Protein AF-D8QIB2-F1 (afdb_monomer)

pLDDT: mean 81.08, std 17.03, range [33.78, 96.69]

Secondary structure (DSSP, 8-state):
-HHHHHHHTT-TT-EEEEEP-----TTGGG--S--SSHHHHHHHTSSHHHHHHHT---HHHHHHHHTS-TT-HHHHHHHHHHHHHHHHHHHHHHSPPSS------TT-------PPP---SS-EEEEE--HHHHHT-TT-EEETTTEEEEE-SSSHHHHHHHHHHHHHHHHHH----

Radius of gyration: 23.64 Å; Cα contacts (8 Å, |Δi|>4): 169; chains: 1; bounding box: 50×32×76 Å

InterPro domains:
  IPR026057 Trichome birefringence-like, C-terminal domain [PF13839] (96-166)
  IPR029962 Trichome birefringence-like family [PTHR32285] (13-164)

Solvent-accessible surface area (backbone atoms only — not comparable to full-atom values): 10653 Å² total; per-residue (Å²): 108,68,68,54,49,68,68,48,36,72,36,54,89,41,77,45,76,47,65,47,58,59,71,57,37,87,67,19,63,78,33,87,53,61,47,92,40,59,68,55,22,53,63,75,60,53,67,50,62,62,54,62,42,71,75,50,89,52,63,69,59,36,58,56,50,72,72,50,69,70,80,44,38,66,58,54,37,49,55,48,48,53,49,40,48,51,54,46,54,53,38,61,70,68,49,76,70,97,69,88,84,87,76,89,67,98,80,80,72,91,74,83,76,76,72,76,74,79,68,57,73,27,37,46,63,44,73,44,84,47,37,61,69,50,56,21,39,43,44,37,37,58,43,52,74,80,36,38,74,51,64,30,86,90,42,64,66,55,53,54,49,51,52,50,53,50,52,51,51,38,66,76,71,48,75,91,120

Foldseek 3Di:
DVVCCVVQFQPLPAADEDEQAAAFDPQLVVPAAFAPFLVSLVVNQPPVLVVLLVVDPDPVSNVVSVPDVRVCSVVVLVVVVVVLVVSVVVQVVPQPDPDDDDDDDPPPDDDDPPDPRPSRGTYHYHYHYLHSVVSRCSNFADDRPPDRRHGDPPDSVVVSVVSVVVVVVCVVVPPPD

Organism: Schizophyllum commune (strain H4-8 / FGSC 9210) (NCBI:txid578458)

Sequence (177 aa):
MQLHIDRLGPLNRLTIFFRSTAPGHPSCERRLAPYADGADAREKEKNIPERMMAVTDDEAMKSTRRRWDWDQFAVHNEFWREEIKKLMEGRTKQLPRRDEEAVEAEDGALETRAAIPSRDSGAKWYYLDIYELSLQRPDAHDSPGVDCLHWCMPAVLDEWSRLLYHQLNMIEHGSES

Structure (mmCIF, N/CA/C/O backbone):
data_AF-D8QIB2-F1
#
_entry.id   AF-D8QIB2-F1
#
loop_
_atom_site.group_PDB
_atom_site.id
_atom_site.type_symbol
_atom_site.label_atom_id
_atom_site.label_alt_id
_atom_site.label_comp_id
_atom_site.label_asym_id
_atom_site.label_entity_id
_atom_site.label_seq_id
_atom_site.pdbx_PDB_ins_code
_atom_site.Cartn_x
_atom_site.Cartn_y
_atom_site.Cartn_z
_atom_site.occupancy
_atom_site.B_iso_or_equiv
_atom_site.auth_seq_id
_atom_site.auth_comp_id
_atom_site.auth_asym_id
_atom_site.auth_atom_id
_atom_site.pdbx_PDB_model_num
ATOM 1 N N . MET A 1 1 ? -9.356 14.108 4.083 1.00 67.25 1 MET A N 1
ATOM 2 C CA . MET A 1 1 ? -9.063 12.960 4.958 1.00 67.25 1 MET A CA 1
ATOM 3 C C . MET A 1 1 ? -9.597 13.133 6.373 1.00 67.25 1 MET A C 1
ATOM 5 O O . MET A 1 1 ? -10.353 12.275 6.804 1.00 67.25 1 MET A O 1
ATOM 9 N N . GLN A 1 2 ? -9.307 14.257 7.037 1.00 82.50 2 GLN A N 1
ATOM 10 C CA . GLN A 1 2 ? -9.939 14.636 8.310 1.00 82.50 2 GLN A CA 1
ATOM 11 C C . GLN A 1 2 ? -11.458 14.388 8.314 1.00 82.50 2 GLN A C 1
ATOM 13 O O . GLN A 1 2 ? -11.982 13.753 9.212 1.00 82.50 2 GLN A O 1
ATOM 18 N N . LEU A 1 3 ? -12.133 14.723 7.207 1.00 88.44 3 LEU A N 1
ATOM 19 C CA . LEU A 1 3 ? -13.555 14.437 6.995 1.00 88.44 3 LEU A CA 1
ATOM 20 C C . LEU A 1 3 ? -13.970 12.970 7.244 1.00 88.44 3 LEU A C 1
ATOM 22 O O . LEU A 1 3 ? -15.052 12.729 7.772 1.00 88.44 3 LEU A O 1
ATOM 26 N N . HIS A 1 4 ? -13.162 11.990 6.825 1.00 87.38 4 HIS A N 1
ATOM 27 C CA . HIS A 1 4 ? -13.464 10.573 7.047 1.00 87.38 4 HIS A CA 1
ATOM 28 C C . HIS A 1 4 ? -13.246 10.189 8.507 1.00 87.38 4 HIS A C 1
ATOM 30 O O . HIS A 1 4 ? -14.080 9.487 9.068 1.00 87.38 4 HIS A O 1
ATOM 36 N N . ILE A 1 5 ? -12.172 10.687 9.122 1.00 89.94 5 ILE A N 1
ATOM 37 C CA . ILE A 1 5 ? -11.883 10.479 10.544 1.00 89.94 5 ILE A CA 1
ATOM 38 C C . ILE A 1 5 ? -13.013 11.062 11.398 1.00 89.94 5 ILE A C 1
ATOM 40 O O . ILE A 1 5 ? -13.565 10.351 12.228 1.00 89.94 5 ILE A O 1
ATOM 44 N N . ASP A 1 6 ? -13.441 12.296 11.135 1.00 89.94 6 ASP A N 1
ATOM 45 C CA . ASP A 1 6 ? -14.490 12.971 11.908 1.00 89.94 6 ASP A CA 1
ATOM 46 C C . ASP A 1 6 ? -15.852 12.280 11.774 1.00 89.94 6 ASP A C 1
ATOM 48 O O . ASP A 1 6 ? -16.617 12.196 12.732 1.00 89.94 6 ASP A O 1
ATOM 52 N N . ARG A 1 7 ? -16.177 11.774 10.576 1.00 91.94 7 ARG A N 1
ATOM 53 C CA . ARG A 1 7 ? -17.467 11.117 10.317 1.00 91.94 7 ARG A CA 1
ATOM 54 C C . ARG A 1 7 ? -17.522 9.682 10.819 1.00 91.94 7 ARG A C 1
ATOM 56 O O . ARG A 1 7 ? -18.571 9.245 11.280 1.00 91.94 7 ARG A O 1
ATOM 63 N N . LEU A 1 8 ? -16.431 8.937 10.666 1.00 91.88 8 LEU A N 1
ATOM 64 C CA . LEU A 1 8 ? -16.388 7.514 10.998 1.00 91.88 8 LEU A CA 1
ATOM 65 C C . LEU A 1 8 ? -15.905 7.270 12.429 1.00 91.88 8 LEU A C 1
ATOM 67 O O . LEU A 1 8 ? -16.309 6.292 13.049 1.00 91.88 8 LEU A O 1
ATOM 71 N N . GLY A 1 9 ? -15.085 8.172 12.964 1.00 89.56 9 GLY A N 1
ATOM 72 C CA . GLY A 1 9 ? -14.501 8.104 14.300 1.00 89.56 9 GLY A CA 1
ATOM 73 C C . GLY A 1 9 ? -15.517 7.879 15.421 1.00 89.56 9 GLY A C 1
ATOM 74 O O . GLY A 1 9 ? -15.260 7.014 16.248 1.00 89.56 9 GLY A O 1
ATOM 75 N N . PRO A 1 10 ? -16.690 8.541 15.444 1.00 89.69 10 PRO A N 1
ATOM 76 C CA . PRO A 1 10 ? -17.697 8.329 16.491 1.00 89.69 10 PRO A CA 1
ATOM 77 C C . PRO A 1 10 ? -18.405 6.959 16.470 1.00 89.69 10 PRO A C 1
ATOM 79 O O . PRO A 1 10 ? -19.209 6.669 17.353 1.00 89.69 10 PRO A O 1
ATOM 82 N N . LEU A 1 11 ? -18.177 6.113 15.458 1.00 89.88 11 LEU A N 1
ATOM 83 C CA . LEU A 1 11 ? -18.916 4.859 15.282 1.00 89.88 11 LEU A CA 1
ATOM 84 C C . LEU A 1 11 ? -18.287 3.711 16.096 1.00 89.88 11 LEU A C 1
ATOM 86 O O . LEU A 1 11 ? -17.416 2.991 15.618 1.00 89.88 11 LEU A O 1
ATOM 90 N N . ASN A 1 12 ? -18.794 3.466 17.307 1.00 87.75 12 ASN A N 1
ATOM 91 C CA . ASN A 1 12 ? -18.230 2.495 18.271 1.00 87.75 12 ASN A CA 1
ATOM 92 C C . ASN A 1 12 ? -18.222 1.020 17.809 1.00 87.75 12 ASN A C 1
ATOM 94 O O . ASN A 1 12 ? -17.543 0.182 18.398 1.00 87.75 12 ASN A O 1
ATOM 98 N N . ARG A 1 13 ? -19.015 0.665 16.790 1.00 88.62 13 ARG A N 1
ATOM 99 C CA . ARG A 1 13 ? -19.068 -0.696 16.215 1.00 88.62 13 ARG A CA 1
ATOM 100 C C . ARG A 1 13 ? -18.293 -0.821 14.905 1.00 88.62 13 ARG A C 1
ATOM 102 O O . ARG A 1 13 ? -18.390 -1.853 14.247 1.00 88.62 13 ARG A O 1
ATOM 109 N N . LEU A 1 14 ? -17.570 0.222 14.510 1.00 91.00 14 LEU A N 1
ATOM 110 C CA . LEU A 1 14 ? -16.830 0.252 13.263 1.00 91.00 14 LEU A CA 1
ATOM 111 C C . LEU A 1 14 ? -15.363 -0.112 13.499 1.00 91.00 14 LEU A C 1
ATOM 113 O O . LEU A 1 14 ? -14.719 0.379 14.425 1.00 91.00 14 LEU A O 1
ATOM 117 N N . THR A 1 15 ? -14.844 -0.968 12.626 1.00 92.75 15 THR A N 1
ATOM 118 C CA . THR A 1 15 ? -13.417 -1.259 12.504 1.00 92.75 15 THR A CA 1
ATOM 119 C C . THR A 1 15 ? -12.976 -0.895 11.096 1.00 92.75 15 THR A C 1
ATOM 121 O O . THR A 1 15 ? -13.648 -1.253 10.129 1.00 92.75 15 THR A O 1
ATOM 124 N N . ILE A 1 16 ? -11.876 -0.158 10.981 1.00 94.12 16 ILE A N 1
ATOM 125 C CA . ILE A 1 16 ? -11.354 0.365 9.721 1.00 94.12 16 ILE A CA 1
ATOM 126 C C . ILE A 1 16 ? -9.927 -0.129 9.552 1.00 94.12 16 ILE A C 1
ATOM 128 O O . ILE A 1 16 ? -9.080 0.094 10.414 1.00 94.12 16 ILE A O 1
ATOM 132 N N . PHE A 1 17 ? -9.667 -0.764 8.414 1.00 95.00 17 PHE A N 1
ATOM 133 C CA . PHE A 1 17 ? -8.323 -1.103 7.978 1.00 95.00 17 PHE A CA 1
ATOM 134 C C . PHE A 1 17 ? -7.887 -0.111 6.912 1.00 95.00 17 PHE A C 1
ATOM 136 O O . PHE A 1 17 ? -8.514 0.000 5.858 1.00 95.00 17 PHE A O 1
ATOM 143 N N . PHE A 1 18 ? -6.794 0.587 7.177 1.00 94.75 18 PHE A N 1
ATOM 144 C CA . PHE A 1 18 ? -6.066 1.310 6.153 1.00 94.75 18 PHE A CA 1
ATOM 145 C C . PHE A 1 18 ? -4.942 0.415 5.652 1.00 94.75 18 PHE A C 1
ATOM 147 O O . PHE A 1 18 ? -4.057 0.031 6.414 1.00 94.75 18 PHE A O 1
ATOM 154 N N . ARG A 1 19 ? -4.982 0.065 4.372 1.00 94.62 19 ARG A N 1
ATOM 155 C CA . ARG A 1 19 ? -3.931 -0.719 3.732 1.00 94.62 19 ARG A CA 1
ATOM 156 C C . ARG A 1 19 ? -2.867 0.223 3.184 1.00 94.62 19 ARG A C 1
ATOM 158 O O . ARG A 1 19 ? -3.213 1.189 2.503 1.00 94.62 19 ARG A O 1
ATOM 165 N N . SER A 1 20 ? -1.597 -0.097 3.407 1.00 95.00 20 SER A N 1
ATOM 166 C CA . SER A 1 20 ? -0.505 0.606 2.739 1.00 95.00 20 SER A CA 1
ATOM 167 C C . SER A 1 20 ? -0.604 0.475 1.210 1.00 95.00 20 SER A C 1
ATOM 169 O O . SER A 1 20 ? -1.310 -0.382 0.663 1.00 95.00 20 SER A O 1
ATOM 171 N N . THR A 1 21 ? 0.047 1.384 0.492 1.00 89.69 21 THR A N 1
ATOM 172 C CA . THR A 1 21 ? 0.102 1.391 -0.976 1.00 89.69 21 THR A CA 1
ATOM 173 C C . THR A 1 21 ? 1.507 1.061 -1.441 1.00 89.69 21 THR A C 1
ATOM 175 O O . THR A 1 21 ? 2.457 1.658 -0.947 1.00 89.69 21 THR A O 1
ATOM 178 N N . ALA A 1 22 ? 1.650 0.140 -2.387 1.00 86.19 22 ALA A N 1
ATOM 179 C CA . ALA A 1 22 ? 2.938 -0.191 -2.986 1.00 86.19 22 ALA A CA 1
ATOM 180 C C . ALA A 1 22 ? 3.110 0.539 -4.328 1.00 86.19 22 ALA A C 1
ATOM 182 O O . ALA A 1 22 ? 2.110 0.727 -5.030 1.00 86.19 22 ALA A O 1
ATOM 183 N N . PRO A 1 23 ? 4.340 0.947 -4.688 1.00 78.44 23 PRO A N 1
ATOM 184 C CA . PRO A 1 23 ? 4.618 1.463 -6.016 1.00 78.44 23 PRO A CA 1
ATOM 185 C C . PRO A 1 23 ? 4.459 0.347 -7.050 1.00 78.44 23 PRO A C 1
ATOM 187 O O . PRO A 1 23 ? 4.498 -0.844 -6.731 1.00 78.44 23 PRO A O 1
ATOM 190 N N . GLY A 1 24 ? 4.329 0.749 -8.308 1.00 77.12 24 GLY A N 1
ATOM 191 C CA . GLY A 1 24 ? 4.642 -0.154 -9.403 1.00 77.12 24 GLY A CA 1
ATOM 192 C C . GLY A 1 24 ? 6.143 -0.410 -9.533 1.00 77.12 24 GLY A C 1
ATOM 193 O O . GLY A 1 24 ? 6.952 0.220 -8.852 1.00 77.12 24 GLY A O 1
ATOM 194 N N . HIS A 1 25 ? 6.524 -1.236 -10.503 1.00 82.25 25 HIS A N 1
ATOM 195 C CA . HIS A 1 25 ? 7.930 -1.442 -10.859 1.00 82.25 25 HIS A CA 1
ATOM 196 C C . HIS A 1 25 ? 8.192 -0.952 -12.288 1.00 82.25 25 HIS A C 1
ATOM 198 O O . HIS A 1 25 ? 7.681 -1.539 -13.240 1.00 82.25 25 HIS A O 1
ATOM 204 N N . PRO A 1 26 ? 8.971 0.117 -12.509 1.00 76.62 26 PRO A N 1
ATOM 205 C CA . PRO A 1 26 ? 9.304 0.545 -13.860 1.00 76.62 26 PRO A CA 1
ATOM 206 C C . PRO A 1 26 ? 10.087 -0.532 -14.604 1.00 76.62 26 PRO A C 1
ATOM 208 O O . PRO A 1 26 ? 10.968 -1.183 -14.042 1.00 76.62 26 PRO A O 1
ATOM 211 N N . SER A 1 27 ? 9.826 -0.659 -15.906 1.00 80.19 27 SER A N 1
ATOM 212 C CA . SER A 1 27 ? 10.381 -1.749 -16.721 1.00 80.19 27 SER A CA 1
ATOM 213 C C . SER A 1 27 ? 10.048 -3.139 -16.149 1.00 80.19 27 SER A C 1
ATOM 215 O O . SER A 1 27 ? 10.895 -4.039 -16.173 1.00 80.19 27 SER A O 1
ATOM 217 N N . CYS A 1 28 ? 8.844 -3.303 -15.580 1.00 83.00 28 CYS A N 1
ATOM 218 C CA . CYS A 1 28 ? 8.394 -4.556 -14.975 1.00 83.00 28 CYS A CA 1
ATOM 219 C C . CYS A 1 28 ? 8.481 -5.747 -15.946 1.00 83.00 28 CYS A C 1
ATOM 221 O O . CYS A 1 28 ? 8.747 -6.863 -15.520 1.00 83.00 28 CYS A O 1
ATOM 223 N N . GLU A 1 29 ? 8.400 -5.521 -17.261 1.00 87.25 29 GLU A N 1
ATOM 224 C CA . GLU A 1 29 ? 8.587 -6.552 -18.293 1.00 87.25 29 GLU A CA 1
ATOM 225 C C . GLU A 1 29 ? 9.966 -7.218 -18.285 1.00 87.25 29 GLU A C 1
ATOM 227 O O . GLU A 1 29 ? 10.150 -8.289 -18.858 1.00 87.25 29 GLU A O 1
ATOM 232 N N . ARG A 1 30 ? 10.950 -6.598 -17.629 1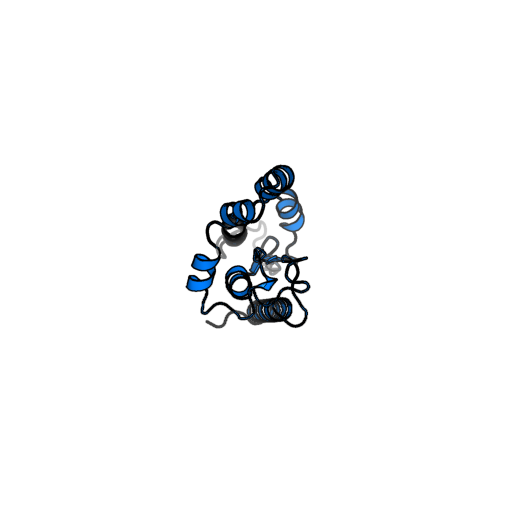.00 87.75 30 ARG A N 1
ATOM 233 C CA . ARG A 1 30 ? 12.322 -7.114 -17.509 1.00 87.75 30 ARG A CA 1
ATOM 234 C C . ARG A 1 30 ? 12.557 -7.859 -16.199 1.00 87.75 30 ARG A C 1
ATOM 236 O O . ARG A 1 30 ? 13.675 -8.303 -15.938 1.00 87.75 30 ARG A O 1
ATOM 243 N N . ARG A 1 31 ? 11.540 -7.948 -15.345 1.00 88.25 31 ARG A N 1
ATOM 244 C CA . ARG A 1 31 ? 11.615 -8.529 -14.008 1.00 88.25 31 ARG A CA 1
ATOM 245 C C . ARG A 1 31 ? 10.816 -9.828 -14.028 1.00 88.25 31 ARG A C 1
ATOM 247 O O . ARG A 1 31 ? 9.599 -9.811 -14.069 1.00 88.25 31 ARG A O 1
ATOM 254 N N . LEU A 1 32 ? 11.518 -10.958 -14.053 1.00 89.62 32 LEU A N 1
ATOM 255 C CA . LEU A 1 32 ? 10.906 -12.290 -14.202 1.00 89.62 32 LEU A CA 1
ATOM 256 C C . LEU A 1 32 ? 10.937 -13.118 -12.910 1.00 89.62 32 LEU A C 1
ATOM 258 O O . LEU A 1 32 ? 10.538 -14.278 -12.908 1.00 89.62 32 LEU A O 1
ATOM 262 N N . ALA A 1 33 ? 11.471 -12.547 -11.833 1.00 92.44 33 ALA A N 1
ATOM 263 C CA . ALA A 1 33 ? 11.624 -13.202 -10.547 1.00 92.44 33 ALA A CA 1
ATOM 264 C C . ALA A 1 33 ? 11.477 -12.179 -9.410 1.00 92.44 33 ALA A C 1
ATOM 266 O O . ALA A 1 33 ? 11.762 -10.992 -9.626 1.00 92.44 33 ALA A O 1
ATOM 267 N N . PRO A 1 34 ? 11.073 -12.631 -8.211 1.00 93.56 34 PRO A N 1
ATOM 268 C CA . PRO A 1 34 ? 11.051 -11.792 -7.024 1.00 93.56 34 PRO A CA 1
ATOM 269 C C . PRO A 1 34 ? 12.454 -11.294 -6.658 1.00 93.56 34 PRO A C 1
ATOM 271 O O . PRO A 1 34 ? 13.473 -11.878 -7.045 1.00 93.56 34 PRO A O 1
ATOM 274 N N . TYR A 1 35 ? 12.504 -10.220 -5.875 1.00 94.12 35 TYR A N 1
ATOM 275 C CA . TYR A 1 35 ? 13.736 -9.812 -5.203 1.00 94.12 35 TYR A CA 1
ATOM 276 C C . TYR A 1 35 ? 14.131 -10.808 -4.116 1.00 94.12 35 TYR A C 1
ATOM 278 O O . TYR A 1 35 ? 13.306 -11.590 -3.646 1.00 94.12 35 TYR A O 1
ATOM 286 N N . ALA A 1 36 ? 15.414 -10.801 -3.748 1.00 94.94 36 ALA A N 1
ATOM 287 C CA . ALA A 1 36 ? 15.930 -11.747 -2.760 1.00 94.94 36 ALA A CA 1
ATOM 288 C C . ALA A 1 36 ? 15.316 -11.507 -1.373 1.00 94.94 36 ALA A C 1
ATOM 290 O O . ALA A 1 36 ? 14.991 -12.456 -0.662 1.00 94.94 36 ALA A O 1
ATOM 291 N N . ASP A 1 37 ? 15.160 -10.233 -1.016 1.00 94.69 37 ASP A N 1
ATOM 292 C CA . ASP A 1 37 ? 14.583 -9.765 0.236 1.00 94.69 37 ASP A CA 1
ATOM 293 C C . ASP A 1 37 ? 14.160 -8.283 0.121 1.00 94.69 37 ASP A C 1
ATOM 295 O O . ASP A 1 37 ? 14.286 -7.645 -0.931 1.00 94.69 37 ASP A O 1
ATOM 299 N N . GLY A 1 38 ? 13.653 -7.713 1.219 1.00 91.56 38 GLY A N 1
ATOM 300 C CA . GLY A 1 38 ? 13.231 -6.311 1.273 1.00 91.56 38 GLY A CA 1
ATOM 301 C C . GLY A 1 38 ? 14.374 -5.290 1.184 1.00 91.56 38 GLY A C 1
ATOM 302 O O . GLY A 1 38 ? 14.148 -4.157 0.755 1.00 91.56 38 GLY A O 1
ATOM 303 N N . ALA A 1 39 ? 15.606 -5.643 1.562 1.00 93.81 39 ALA A N 1
ATOM 304 C CA . ALA A 1 39 ? 16.750 -4.741 1.421 1.00 93.81 39 ALA A CA 1
ATOM 305 C C . ALA A 1 39 ? 17.184 -4.647 -0.049 1.00 93.81 39 ALA A C 1
ATOM 307 O O . ALA A 1 39 ? 17.378 -3.543 -0.563 1.00 93.81 39 ALA A O 1
ATOM 308 N N . ASP A 1 40 ? 17.244 -5.790 -0.736 1.00 94.50 40 ASP A N 1
ATOM 309 C CA . ASP A 1 40 ? 17.475 -5.888 -2.178 1.00 94.50 40 ASP A CA 1
ATOM 310 C C . ASP A 1 40 ? 16.400 -5.125 -2.965 1.00 94.50 40 ASP A C 1
ATOM 312 O O . ASP A 1 40 ? 16.715 -4.349 -3.870 1.00 94.50 40 ASP A O 1
ATOM 316 N N . ALA A 1 41 ? 15.134 -5.270 -2.561 1.00 92.50 41 ALA A N 1
ATOM 317 C CA . ALA A 1 41 ? 14.015 -4.547 -3.151 1.00 92.50 41 ALA A CA 1
ATOM 318 C C . ALA A 1 41 ? 14.176 -3.026 -3.037 1.00 92.50 41 ALA A C 1
ATOM 320 O O . ALA A 1 41 ? 14.125 -2.317 -4.042 1.00 92.50 41 ALA A O 1
ATOM 321 N N . ARG A 1 42 ? 14.449 -2.510 -1.832 1.00 90.25 42 ARG A N 1
ATOM 322 C CA . ARG A 1 42 ? 14.680 -1.073 -1.621 1.00 90.25 42 ARG A CA 1
ATOM 323 C C . ARG A 1 42 ? 15.837 -0.546 -2.444 1.00 90.25 42 ARG A C 1
ATOM 325 O O . ARG A 1 42 ? 15.728 0.540 -2.997 1.00 90.25 42 ARG A O 1
ATOM 332 N N . GLU A 1 43 ? 16.945 -1.277 -2.506 1.00 91.50 43 GLU A N 1
ATOM 333 C CA . GLU A 1 43 ? 18.110 -0.844 -3.273 1.00 91.50 43 GLU A CA 1
ATOM 334 C C . GLU A 1 43 ? 17.785 -0.758 -4.768 1.00 91.50 43 GLU A C 1
ATOM 336 O O . GLU A 1 43 ? 18.054 0.256 -5.415 1.00 91.50 43 GLU A O 1
ATOM 341 N N . LYS A 1 44 ? 17.133 -1.791 -5.311 1.00 89.06 44 LYS A N 1
ATOM 342 C CA . LYS A 1 44 ? 16.768 -1.869 -6.732 1.00 89.06 44 LYS A CA 1
ATOM 343 C C . LYS A 1 44 ? 15.651 -0.909 -7.137 1.00 89.06 44 LYS A C 1
ATOM 345 O O . LYS A 1 44 ? 15.542 -0.620 -8.333 1.00 89.06 44 LYS A O 1
ATOM 350 N N . GLU A 1 45 ? 14.880 -0.401 -6.179 1.00 87.38 45 GLU A N 1
ATOM 351 C CA . GLU A 1 45 ? 13.778 0.552 -6.373 1.00 87.38 45 GLU A CA 1
ATOM 352 C C . GLU A 1 45 ? 14.107 1.985 -5.907 1.00 87.38 45 GLU A C 1
ATOM 354 O O . GLU A 1 45 ? 13.221 2.818 -5.731 1.00 87.38 45 GLU A O 1
ATOM 359 N N . LYS A 1 46 ? 15.394 2.324 -5.750 1.00 87.88 46 LYS A N 1
ATOM 360 C CA . LYS A 1 46 ? 15.837 3.716 -5.562 1.00 87.88 46 LYS A CA 1
ATOM 361 C C . LYS A 1 46 ? 15.823 4.517 -6.866 1.00 87.88 46 LYS A C 1
ATOM 363 O O . LYS A 1 46 ? 16.046 3.976 -7.956 1.00 87.88 46 LYS A O 1
ATOM 368 N N . ASN A 1 47 ? 15.654 5.836 -6.717 1.00 85.94 47 ASN A N 1
ATOM 369 C CA . ASN A 1 47 ? 15.793 6.849 -7.776 1.00 85.94 47 ASN A CA 1
ATOM 370 C C . ASN A 1 47 ? 14.945 6.533 -9.019 1.00 85.94 47 ASN A C 1
ATOM 372 O O . ASN A 1 47 ? 15.392 6.612 -10.169 1.00 85.94 47 ASN A O 1
ATOM 376 N N . ILE A 1 48 ? 13.728 6.053 -8.769 1.00 83.38 48 ILE A N 1
ATOM 377 C CA . ILE A 1 48 ? 12.801 5.610 -9.804 1.00 83.38 48 ILE A CA 1
ATOM 378 C C . ILE A 1 48 ? 12.393 6.755 -10.733 1.00 83.38 48 ILE A C 1
ATOM 380 O O . ILE A 1 48 ? 12.495 6.555 -11.948 1.00 83.38 48 ILE A O 1
ATOM 384 N N . PRO A 1 49 ? 12.010 7.949 -10.235 1.00 82.94 49 PRO A N 1
ATOM 385 C CA . PRO A 1 49 ? 11.699 9.079 -11.104 1.00 82.94 49 PRO A CA 1
ATOM 386 C C . PRO A 1 49 ? 12.836 9.403 -12.082 1.00 82.94 49 PRO A C 1
ATOM 388 O O . PRO A 1 49 ? 12.599 9.532 -13.286 1.00 82.94 49 PRO A O 1
ATOM 391 N N . GLU A 1 50 ? 14.081 9.462 -11.604 1.00 84.25 50 GLU A N 1
ATOM 392 C CA . GLU A 1 50 ? 15.263 9.757 -12.419 1.00 84.25 50 GLU A CA 1
ATOM 393 C C . GLU A 1 50 ? 15.478 8.696 -13.496 1.00 84.25 50 GLU A C 1
ATOM 395 O O . GLU A 1 50 ? 15.642 9.015 -14.676 1.00 84.25 50 GLU A O 1
ATOM 400 N N . ARG A 1 51 ? 15.421 7.418 -13.109 1.00 84.31 51 ARG A N 1
ATOM 401 C CA . ARG A 1 51 ? 15.588 6.293 -14.034 1.00 84.31 51 ARG A CA 1
ATOM 402 C C . ARG A 1 51 ? 14.480 6.257 -15.079 1.00 84.31 51 ARG A C 1
ATOM 404 O O . ARG A 1 51 ? 14.770 6.048 -16.250 1.00 84.31 51 ARG A O 1
ATOM 411 N N . MET A 1 52 ? 13.229 6.507 -14.695 1.00 79.75 52 MET A N 1
ATOM 412 C CA . MET A 1 52 ? 12.101 6.573 -15.628 1.00 79.75 52 MET A CA 1
ATOM 413 C C . MET A 1 52 ? 12.232 7.726 -16.623 1.00 79.75 52 MET A C 1
ATOM 415 O O . MET A 1 52 ? 11.847 7.578 -17.785 1.00 79.75 52 MET A O 1
ATOM 419 N N . MET A 1 53 ? 12.763 8.872 -16.196 1.00 81.62 53 MET A N 1
ATOM 420 C CA . MET A 1 53 ? 13.037 9.991 -17.098 1.00 81.62 53 MET A CA 1
ATOM 421 C C . MET A 1 53 ? 14.184 9.691 -18.067 1.00 81.62 53 MET A C 1
ATOM 423 O O . MET A 1 53 ? 14.138 10.162 -19.197 1.00 81.62 53 MET A O 1
ATOM 427 N N . ALA A 1 54 ? 15.168 8.883 -17.664 1.00 82.88 54 ALA A N 1
ATOM 428 C CA . ALA A 1 54 ? 16.291 8.489 -18.516 1.00 82.88 54 ALA A CA 1
ATOM 429 C C . ALA A 1 54 ? 15.923 7.464 -19.612 1.00 82.88 54 ALA A C 1
ATOM 431 O O . ALA A 1 54 ? 16.714 7.232 -20.519 1.00 82.88 54 ALA A O 1
ATOM 432 N N . VAL A 1 55 ? 14.737 6.841 -19.546 1.00 79.19 55 VAL A N 1
ATOM 433 C CA . VAL A 1 55 ? 14.286 5.822 -20.522 1.00 79.19 55 VAL A CA 1
ATOM 434 C C . VAL A 1 55 ? 13.777 6.430 -21.838 1.00 79.19 55 VAL A C 1
ATOM 436 O O . VAL A 1 55 ? 13.644 5.715 -22.827 1.00 79.19 55 VAL A O 1
ATOM 439 N N . THR A 1 56 ? 13.463 7.725 -21.876 1.00 79.38 56 THR A N 1
ATOM 440 C CA . THR A 1 56 ? 12.929 8.394 -23.073 1.00 79.38 56 THR A CA 1
ATOM 441 C C . THR A 1 56 ? 13.536 9.780 -23.229 1.00 79.38 56 THR A C 1
ATOM 443 O O . THR A 1 56 ? 13.724 10.470 -22.233 1.00 79.38 56 THR A O 1
ATOM 446 N N . ASP A 1 57 ? 13.783 10.213 -24.465 1.00 85.38 57 ASP A N 1
ATOM 447 C CA . ASP A 1 57 ? 14.184 11.591 -24.775 1.00 85.38 57 ASP A CA 1
ATOM 448 C C . ASP A 1 57 ? 12.987 12.532 -24.999 1.00 85.38 57 ASP A C 1
ATOM 450 O O . ASP A 1 57 ? 13.166 13.741 -25.116 1.00 85.38 57 ASP A O 1
ATOM 454 N N . ASP A 1 58 ? 11.759 12.004 -24.997 1.00 89.31 58 ASP A N 1
ATOM 455 C CA . ASP A 1 58 ? 10.531 12.788 -25.151 1.00 89.31 58 ASP A CA 1
ATOM 456 C C . ASP A 1 58 ? 10.261 13.678 -23.920 1.00 89.31 58 ASP A C 1
ATOM 458 O O . ASP A 1 58 ? 9.885 13.204 -22.842 1.00 89.31 58 ASP A O 1
ATOM 462 N N . GLU A 1 59 ? 10.406 14.993 -24.092 1.00 88.62 59 GLU A N 1
ATOM 463 C CA . GLU A 1 59 ? 10.185 15.990 -23.039 1.00 88.62 59 GLU A CA 1
ATOM 464 C C . G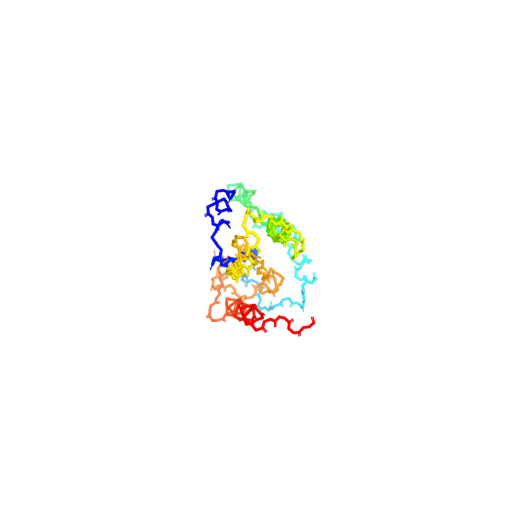LU A 1 59 ? 8.731 16.067 -22.540 1.00 88.62 59 GLU A C 1
ATOM 466 O O . GLU A 1 59 ? 8.504 16.330 -21.355 1.00 88.62 59 GLU A O 1
ATOM 471 N N . ALA A 1 60 ? 7.729 15.788 -23.380 1.00 87.19 60 ALA A N 1
ATOM 472 C CA . ALA A 1 60 ? 6.331 15.760 -22.943 1.00 87.19 60 ALA A CA 1
ATOM 473 C C . ALA A 1 60 ? 6.073 14.559 -22.017 1.00 87.19 60 ALA A C 1
ATOM 475 O O . ALA A 1 60 ? 5.392 14.671 -20.986 1.00 87.19 60 ALA A O 1
ATOM 476 N N . MET A 1 61 ? 6.686 13.418 -22.341 1.00 81.94 61 MET A N 1
ATOM 477 C CA . MET A 1 61 ? 6.641 12.225 -21.502 1.00 81.94 61 MET A CA 1
ATOM 478 C C . MET A 1 61 ? 7.401 12.433 -20.185 1.00 81.94 61 MET A C 1
ATOM 480 O O . MET A 1 61 ? 6.875 12.093 -19.121 1.00 81.94 61 MET A O 1
ATOM 484 N N . LYS A 1 62 ? 8.589 13.055 -20.219 1.00 84.00 62 LYS A N 1
ATOM 485 C CA . LYS A 1 62 ? 9.343 13.422 -19.005 1.00 84.00 62 LYS A CA 1
ATOM 486 C C . LYS A 1 62 ? 8.547 14.371 -18.111 1.00 84.00 62 LYS A C 1
ATOM 488 O O . LYS A 1 62 ? 8.456 14.125 -16.912 1.00 84.00 62 LYS A O 1
ATOM 493 N N . SER A 1 63 ? 7.929 15.411 -18.674 1.00 84.75 63 SER A N 1
ATOM 494 C CA . SER A 1 63 ? 7.089 16.355 -17.923 1.00 84.75 63 SER A CA 1
ATOM 495 C C . SER A 1 63 ? 5.930 15.650 -17.212 1.00 84.75 63 SER A C 1
ATOM 497 O O . SER A 1 63 ? 5.668 15.898 -16.035 1.00 84.75 63 SER A O 1
ATOM 499 N N . THR A 1 64 ? 5.275 14.703 -17.889 1.00 83.69 64 THR A N 1
ATOM 500 C CA . THR A 1 64 ? 4.203 13.907 -17.279 1.00 83.69 64 THR A CA 1
ATOM 501 C C . THR A 1 64 ? 4.724 13.030 -16.145 1.00 83.69 64 THR A C 1
ATOM 503 O O . THR A 1 64 ? 4.149 13.063 -15.060 1.00 83.69 64 THR A O 1
ATOM 506 N N . ARG A 1 65 ? 5.835 12.315 -16.360 1.00 80.56 65 ARG A N 1
ATOM 507 C CA . ARG A 1 65 ? 6.449 11.429 -15.357 1.00 80.56 65 ARG A CA 1
ATOM 508 C C . ARG A 1 65 ? 6.968 12.179 -14.129 1.00 80.56 65 ARG A C 1
ATOM 510 O O . ARG A 1 65 ? 6.871 11.647 -13.035 1.00 80.56 65 ARG A O 1
ATOM 517 N N . ARG A 1 66 ? 7.447 13.422 -14.274 1.00 81.62 66 ARG A N 1
ATOM 518 C CA . ARG A 1 66 ? 7.872 14.272 -13.139 1.00 81.62 66 ARG A CA 1
ATOM 519 C C . ARG A 1 66 ? 6.752 14.594 -12.158 1.00 81.62 66 ARG A C 1
ATOM 521 O O . ARG A 1 66 ? 7.032 14.896 -11.009 1.00 81.62 66 ARG A O 1
ATOM 528 N N . ARG A 1 67 ? 5.502 14.585 -12.623 1.00 83.12 67 ARG A N 1
ATOM 529 C CA . ARG A 1 67 ? 4.327 14.818 -11.772 1.00 83.12 67 ARG A CA 1
ATOM 530 C C . ARG A 1 67 ? 3.860 13.555 -11.061 1.00 83.12 67 ARG A C 1
ATOM 532 O O . ARG A 1 67 ? 2.888 13.609 -10.319 1.00 83.12 67 ARG A O 1
ATOM 539 N N . TRP A 1 68 ? 4.456 12.410 -11.374 1.00 79.19 68 TRP A N 1
ATOM 540 C CA . TRP A 1 68 ? 4.126 11.170 -10.710 1.00 79.19 68 TRP A CA 1
ATOM 541 C C . TRP A 1 68 ? 5.025 11.036 -9.482 1.00 79.19 68 TRP A C 1
ATOM 543 O O . TRP A 1 68 ? 6.239 10.899 -9.617 1.00 79.19 68 TRP A O 1
ATOM 553 N N . ASP A 1 69 ? 4.419 11.047 -8.301 1.00 82.31 69 ASP A N 1
ATOM 554 C CA . ASP A 1 69 ? 5.094 10.979 -7.000 1.00 82.31 69 ASP A CA 1
ATOM 555 C C . ASP A 1 69 ? 5.596 9.550 -6.675 1.00 82.31 69 ASP A C 1
ATOM 557 O O . ASP A 1 69 ? 5.279 8.973 -5.633 1.00 82.31 69 ASP A O 1
ATOM 561 N N . TRP A 1 70 ? 6.350 8.932 -7.597 1.00 81.31 70 TRP A N 1
ATOM 562 C CA . TRP A 1 70 ? 6.773 7.521 -7.512 1.00 81.31 70 TRP A CA 1
ATOM 563 C C . TRP A 1 70 ? 7.675 7.197 -6.324 1.00 81.31 70 TRP A C 1
ATOM 565 O O . TRP A 1 70 ? 7.778 6.040 -5.930 1.00 81.31 70 TRP A O 1
ATOM 575 N N . ASP A 1 71 ? 8.332 8.196 -5.755 1.00 83.31 71 ASP A N 1
ATOM 576 C CA . ASP A 1 71 ? 9.190 8.071 -4.582 1.00 83.31 71 ASP A CA 1
ATOM 577 C C . ASP A 1 71 ? 8.445 8.361 -3.264 1.00 83.31 71 ASP A C 1
ATOM 579 O O . ASP A 1 71 ? 8.975 8.103 -2.184 1.00 83.31 71 ASP A O 1
ATOM 583 N N . GLN A 1 72 ? 7.196 8.839 -3.325 1.00 87.81 72 GLN A N 1
ATOM 584 C CA . GLN A 1 72 ? 6.444 9.264 -2.141 1.00 87.81 72 GLN A CA 1
ATOM 585 C C . GLN A 1 72 ? 5.608 8.154 -1.498 1.00 87.81 72 GLN A C 1
ATOM 587 O O . GLN A 1 72 ? 5.059 8.370 -0.418 1.00 87.81 72 GLN A O 1
ATOM 592 N N . PHE A 1 73 ? 5.510 6.959 -2.092 1.00 89.12 73 PHE A N 1
ATOM 593 C CA . PHE A 1 73 ? 4.696 5.871 -1.527 1.00 89.12 73 PHE A CA 1
ATOM 594 C C . PHE A 1 73 ? 5.119 5.509 -0.097 1.00 89.12 73 PHE A C 1
ATOM 596 O O . PHE A 1 73 ? 4.270 5.418 0.787 1.00 89.12 73 PHE A O 1
ATOM 603 N N . ALA A 1 74 ? 6.424 5.354 0.156 1.00 88.25 74 ALA A N 1
ATOM 604 C CA . ALA A 1 74 ? 6.941 5.048 1.491 1.00 88.25 74 ALA A CA 1
ATOM 605 C C . ALA A 1 74 ? 6.636 6.169 2.500 1.00 88.25 74 ALA A C 1
ATOM 607 O O . ALA A 1 74 ? 6.204 5.894 3.617 1.00 88.25 74 ALA A O 1
ATOM 608 N N . VAL A 1 75 ? 6.802 7.429 2.085 1.00 91.00 75 VAL A N 1
ATOM 609 C CA . VAL A 1 75 ? 6.518 8.608 2.917 1.00 91.00 75 VAL A CA 1
ATOM 610 C C . VAL A 1 75 ? 5.029 8.684 3.258 1.00 91.00 75 VAL A C 1
ATOM 612 O O . VAL A 1 75 ? 4.664 8.879 4.416 1.00 91.00 75 VAL A O 1
ATOM 615 N N . HIS A 1 76 ? 4.159 8.478 2.266 1.00 92.06 76 HIS A N 1
ATOM 616 C CA . HIS A 1 76 ? 2.711 8.473 2.449 1.00 92.06 76 HIS A CA 1
ATOM 617 C C . HIS A 1 76 ? 2.264 7.360 3.401 1.00 92.06 76 HIS A C 1
ATOM 619 O O . HIS A 1 76 ? 1.474 7.593 4.313 1.00 92.06 76 HIS A O 1
ATOM 625 N N . ASN A 1 77 ? 2.802 6.157 3.210 1.00 94.69 77 ASN A N 1
ATOM 626 C CA . ASN A 1 77 ? 2.543 5.004 4.063 1.00 94.69 77 ASN A CA 1
ATOM 627 C C . ASN A 1 77 ? 2.941 5.268 5.519 1.00 94.69 77 ASN A C 1
ATOM 629 O O . ASN A 1 77 ? 2.166 4.980 6.429 1.00 94.69 77 ASN A O 1
ATOM 633 N N . GLU A 1 78 ? 4.116 5.853 5.746 1.00 95.12 78 GLU A N 1
ATOM 634 C CA . GLU A 1 78 ? 4.592 6.145 7.098 1.00 95.12 78 GLU A CA 1
ATOM 635 C C . GLU A 1 78 ? 3.760 7.231 7.783 1.00 95.12 78 GLU A C 1
ATOM 637 O O . GLU A 1 78 ? 3.374 7.079 8.942 1.00 95.12 78 GLU A O 1
ATOM 642 N N . PHE A 1 79 ? 3.388 8.282 7.045 1.00 95.06 79 PHE A N 1
ATOM 643 C CA . PHE A 1 79 ? 2.451 9.288 7.541 1.00 95.06 79 PHE A CA 1
ATOM 644 C C . PHE A 1 79 ? 1.155 8.639 8.047 1.00 95.06 79 PHE A C 1
ATOM 646 O O . PHE A 1 79 ? 0.671 8.955 9.134 1.00 95.06 79 PHE A O 1
ATOM 653 N N . TRP A 1 80 ? 0.618 7.689 7.282 1.00 93.56 80 TRP A N 1
ATOM 654 C CA . TRP A 1 80 ? -0.604 6.976 7.628 1.00 93.56 80 TRP A CA 1
ATOM 655 C C . TRP A 1 80 ? -0.477 6.039 8.814 1.00 93.56 80 TRP A C 1
ATOM 657 O O . TRP A 1 80 ? -1.380 5.988 9.653 1.00 93.56 80 TRP A O 1
ATOM 667 N N . ARG A 1 81 ? 0.637 5.315 8.893 1.00 96.06 81 ARG A N 1
ATOM 668 C CA . ARG A 1 81 ? 0.955 4.461 10.035 1.00 96.06 81 ARG A CA 1
ATOM 669 C C . ARG A 1 81 ? 0.940 5.275 11.327 1.00 96.06 81 ARG A C 1
ATOM 671 O O . ARG A 1 81 ? 0.258 4.897 12.280 1.00 96.06 81 ARG A O 1
ATOM 678 N N . GLU A 1 82 ? 1.634 6.410 11.333 1.00 96.69 82 GLU A N 1
ATOM 679 C CA . GLU A 1 82 ? 1.717 7.287 12.500 1.00 96.69 82 GLU A CA 1
ATOM 680 C C . GLU A 1 82 ? 0.380 7.958 12.824 1.00 96.69 82 GLU A C 1
ATOM 682 O O . GLU A 1 82 ? 0.022 8.089 13.995 1.00 96.69 82 GLU A O 1
ATOM 687 N N . GLU A 1 83 ? -0.404 8.342 11.817 1.00 95.00 83 GLU A N 1
ATOM 688 C CA . GLU A 1 83 ? -1.725 8.928 12.049 1.00 95.00 83 GLU A CA 1
ATOM 689 C C . GLU A 1 83 ? -2.698 7.924 12.683 1.00 95.00 83 GLU A C 1
ATOM 691 O O . GLU A 1 83 ? -3.361 8.228 13.674 1.00 95.00 83 GLU A O 1
ATOM 696 N N . ILE A 1 84 ? -2.735 6.687 12.187 1.00 94.94 84 ILE A N 1
ATOM 697 C CA . ILE A 1 84 ? -3.575 5.623 12.757 1.00 94.94 84 ILE A CA 1
ATOM 698 C C . ILE A 1 84 ? -3.143 5.269 14.175 1.00 94.94 84 ILE A C 1
ATOM 700 O O . ILE A 1 84 ? -3.990 5.080 15.051 1.00 94.94 84 ILE A O 1
ATOM 704 N N . LYS A 1 85 ? -1.833 5.235 14.426 1.00 95.19 85 LYS A N 1
ATOM 705 C CA . LYS A 1 85 ? -1.290 5.050 15.770 1.00 95.19 85 LYS A CA 1
ATOM 706 C C . LYS A 1 85 ? -1.798 6.134 16.725 1.00 95.19 85 LYS A C 1
ATOM 708 O O . LYS A 1 85 ? -2.319 5.798 17.786 1.00 95.19 85 LYS A O 1
ATOM 713 N N . LYS A 1 86 ? -1.747 7.413 16.333 1.00 93.69 86 LYS A N 1
ATOM 714 C CA . LYS A 1 86 ? -2.283 8.526 17.140 1.00 93.69 86 LYS A CA 1
ATOM 715 C C . LYS A 1 86 ? -3.780 8.390 17.407 1.00 93.69 86 LYS A C 1
ATOM 717 O O . LYS A 1 86 ? -4.208 8.617 18.538 1.00 93.69 86 LYS A O 1
ATOM 722 N N . LEU A 1 87 ? -4.572 7.999 16.403 1.00 92.06 87 LEU A N 1
ATOM 723 C CA . LEU A 1 87 ? -6.013 7.768 16.571 1.00 92.06 87 LEU A CA 1
ATOM 724 C C . LEU A 1 87 ? -6.284 6.691 17.628 1.00 92.06 87 LEU A C 1
ATOM 726 O O . LEU A 1 87 ? -7.130 6.877 18.504 1.00 92.06 87 LEU A O 1
ATOM 730 N N . MET A 1 88 ? -5.528 5.593 17.594 1.00 91.38 88 MET A N 1
ATOM 731 C CA . MET A 1 88 ? -5.674 4.500 18.556 1.00 91.38 88 MET A CA 1
ATOM 732 C C . MET A 1 88 ? -5.147 4.849 19.953 1.00 91.38 88 MET A C 1
ATOM 734 O O . MET A 1 88 ? -5.770 4.482 20.949 1.00 91.38 88 MET A O 1
ATOM 738 N N . GLU A 1 89 ? -4.057 5.607 20.065 1.00 90.38 89 GLU A N 1
ATOM 739 C CA . GLU A 1 89 ? -3.588 6.136 21.352 1.00 90.38 89 GLU A CA 1
ATOM 740 C C . GLU A 1 89 ? -4.603 7.104 21.975 1.00 90.38 89 GLU A C 1
ATOM 742 O O . GLU A 1 89 ? -4.862 7.044 23.179 1.00 90.38 89 GLU A O 1
ATOM 747 N N . GLY A 1 90 ? -5.193 7.989 21.165 1.00 86.31 90 GLY A N 1
ATOM 748 C CA . GLY A 1 90 ? -6.249 8.908 21.590 1.00 86.31 90 GLY A CA 1
ATOM 749 C C . GLY A 1 90 ? -7.488 8.163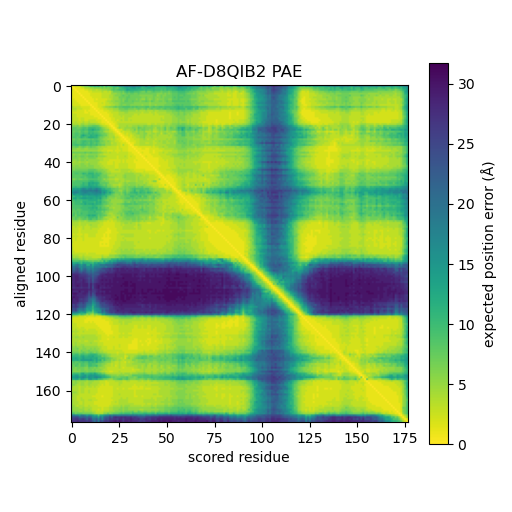 22.082 1.00 86.31 90 GLY A C 1
ATOM 750 O O . GLY A 1 90 ? -8.026 8.496 23.136 1.00 86.31 90 GLY A O 1
ATOM 751 N N . ARG A 1 91 ? -7.871 7.094 21.377 1.00 83.50 91 ARG A N 1
ATOM 752 C CA . ARG A 1 91 ? -8.951 6.190 21.779 1.00 83.50 91 ARG A CA 1
ATOM 753 C C . ARG A 1 91 ? -8.699 5.565 23.152 1.00 83.50 91 ARG A C 1
ATOM 755 O O . ARG A 1 91 ? -9.578 5.611 24.002 1.00 83.50 91 ARG A O 1
ATOM 762 N N . THR A 1 92 ? -7.498 5.041 23.402 1.00 73.31 92 THR A N 1
ATOM 763 C CA . THR A 1 92 ? -7.135 4.441 24.701 1.00 73.31 92 THR A CA 1
ATOM 764 C C . THR A 1 92 ? -7.131 5.466 25.839 1.00 73.31 92 THR A C 1
ATOM 766 O O . THR A 1 92 ? -7.538 5.146 26.951 1.00 73.31 92 THR A O 1
ATOM 769 N N . LYS A 1 93 ? -6.714 6.713 25.575 1.00 68.00 93 LYS A N 1
ATOM 770 C CA . LYS A 1 93 ? -6.694 7.802 26.572 1.00 68.00 93 LYS A CA 1
ATOM 771 C C . LYS A 1 93 ? -8.089 8.329 26.938 1.00 68.00 93 LYS A C 1
ATOM 773 O O . LYS A 1 93 ? -8.231 8.929 27.997 1.00 68.00 93 LYS A O 1
ATOM 778 N N . GLN A 1 94 ? -9.085 8.133 26.072 1.00 59.22 94 GLN A N 1
ATOM 779 C CA . GLN A 1 94 ? -10.484 8.515 26.307 1.00 59.22 94 GLN A CA 1
ATOM 780 C C . GLN A 1 94 ? -11.297 7.436 27.034 1.00 59.22 94 GLN A C 1
ATOM 782 O O . GLN A 1 94 ? -12.419 7.718 27.454 1.00 59.22 94 GLN A O 1
ATOM 787 N N . LEU A 1 95 ? -10.756 6.222 27.217 1.00 55.19 95 LEU A N 1
ATOM 788 C CA . LEU A 1 95 ? -11.389 5.264 28.117 1.00 55.19 95 LEU A CA 1
ATOM 789 C C . LEU A 1 95 ? -11.335 5.824 29.549 1.00 55.19 95 LEU A C 1
ATOM 791 O O . LEU A 1 95 ? -10.246 6.180 30.011 1.00 55.19 95 LEU A O 1
ATOM 795 N N . PRO A 1 96 ? -12.471 5.892 30.267 1.00 46.94 96 PRO A N 1
ATOM 796 C CA . PRO A 1 96 ? -12.452 6.267 31.672 1.00 46.94 96 PRO A CA 1
ATOM 797 C C . PRO A 1 96 ? -11.521 5.313 32.428 1.00 46.94 96 PRO A C 1
ATOM 799 O O . PRO A 1 96 ? -11.573 4.092 32.234 1.00 46.94 96 PRO A O 1
ATOM 802 N N . ARG A 1 97 ? -10.642 5.872 33.275 1.00 44.09 97 ARG A N 1
ATOM 803 C CA . ARG A 1 97 ? -9.915 5.069 34.266 1.00 44.09 97 ARG A CA 1
ATOM 804 C C . ARG A 1 97 ? -10.968 4.317 35.069 1.00 44.09 97 ARG A C 1
ATOM 806 O O . ARG A 1 97 ? -11.996 4.879 35.421 1.00 44.09 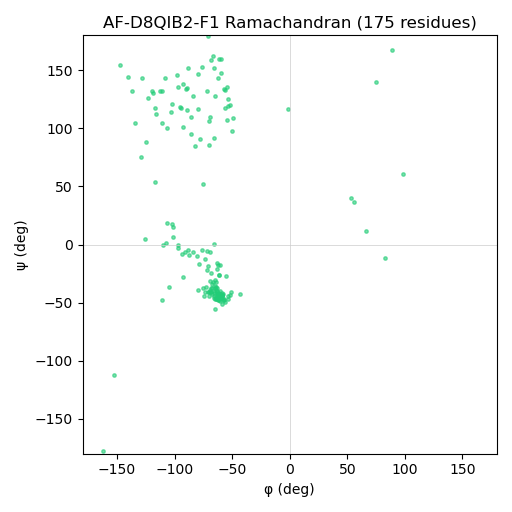97 ARG A O 1
ATOM 813 N N . ARG A 1 98 ? -10.731 3.032 35.304 1.00 47.41 98 ARG A N 1
ATOM 814 C CA . ARG A 1 98 ? -11.717 2.103 35.869 1.00 47.41 98 ARG A CA 1
ATOM 815 C C . ARG A 1 98 ? -12.119 2.425 37.319 1.00 47.41 98 ARG A C 1
ATOM 817 O O . ARG A 1 98 ? -12.965 1.731 37.868 1.00 47.41 98 ARG A O 1
ATOM 824 N N . ASP A 1 99 ? -11.565 3.486 37.892 1.00 43.88 99 ASP A N 1
ATOM 825 C CA . ASP A 1 99 ? -11.681 3.865 39.286 1.00 43.88 99 ASP A CA 1
ATOM 826 C C . ASP A 1 99 ? -11.903 5.390 39.325 1.00 43.88 99 ASP A C 1
ATOM 828 O O . ASP A 1 99 ? -11.163 6.116 38.664 1.00 43.88 99 ASP A O 1
ATOM 832 N N . GLU A 1 100 ? -12.899 5.845 40.098 1.00 45.84 100 GLU A N 1
ATOM 833 C CA . GLU A 1 100 ? -13.309 7.248 40.349 1.00 45.84 100 GLU A CA 1
ATOM 834 C C . GLU A 1 100 ? -14.497 7.808 39.531 1.00 45.84 100 GLU A C 1
ATOM 836 O O . GLU A 1 100 ? -14.405 8.853 38.898 1.00 45.84 100 GLU A O 1
ATOM 841 N N . GLU A 1 101 ? -15.680 7.201 39.662 1.00 40.19 101 GLU A N 1
ATOM 842 C CA . GLU A 1 101 ? -16.926 7.988 39.732 1.00 40.19 101 GLU A CA 1
ATOM 843 C C . GLU A 1 101 ? -17.667 7.606 41.020 1.00 40.19 101 GLU A C 1
ATOM 845 O O . GLU A 1 101 ? -18.465 6.672 41.067 1.00 40.19 101 GLU A O 1
ATOM 850 N N . ALA A 1 102 ? -17.344 8.311 42.106 1.00 42.12 102 ALA A N 1
ATOM 851 C CA . ALA A 1 102 ? -18.206 8.366 43.276 1.00 42.12 102 ALA A CA 1
ATOM 852 C C . ALA A 1 102 ? -19.318 9.379 42.980 1.00 42.12 102 ALA A C 1
ATOM 854 O O . ALA A 1 102 ? -19.041 10.563 42.792 1.00 42.12 102 ALA A O 1
ATOM 855 N N . VAL A 1 103 ? -20.566 8.916 42.935 1.00 44.94 103 VAL A N 1
ATOM 856 C CA . VAL A 1 103 ? -21.745 9.786 42.909 1.00 44.94 103 VAL A CA 1
ATOM 857 C C . VAL A 1 103 ? -22.536 9.504 44.181 1.00 44.94 103 VAL A C 1
ATOM 859 O O . VAL A 1 103 ? -22.967 8.372 44.403 1.00 44.94 103 VAL A O 1
ATOM 862 N N . GLU A 1 104 ? -22.678 10.512 45.042 1.00 37.44 104 GLU A N 1
ATOM 863 C CA . GLU A 1 104 ? -23.529 10.430 46.232 1.00 37.44 104 GLU A CA 1
ATOM 864 C C . GLU A 1 104 ? -25.011 10.458 45.827 1.00 37.44 104 GLU A C 1
ATOM 866 O O . GLU A 1 104 ? -25.432 11.297 45.030 1.00 37.44 104 GLU A O 1
ATOM 871 N N . ALA A 1 105 ? -25.801 9.532 46.374 1.00 44.19 105 ALA A N 1
ATOM 872 C CA . ALA A 1 105 ? -27.250 9.471 46.197 1.00 44.19 105 ALA A CA 1
ATOM 873 C C . ALA A 1 105 ? -27.968 10.226 47.331 1.00 44.19 105 ALA A C 1
ATOM 875 O O . ALA A 1 105 ? -27.608 10.069 48.497 1.00 44.19 105 ALA A O 1
ATOM 876 N N . GLU A 1 106 ? -29.015 10.994 47.007 1.00 50.94 106 GLU A N 1
ATOM 877 C CA . GLU A 1 106 ? -29.780 11.796 47.983 1.00 50.94 106 GLU A CA 1
ATOM 878 C C . GLU A 1 106 ? -30.684 10.976 48.933 1.00 50.94 106 GLU A C 1
ATOM 880 O O . GLU A 1 106 ? -31.244 11.549 49.866 1.00 50.94 106 GLU A O 1
ATOM 885 N N . ASP A 1 107 ? -30.822 9.654 48.767 1.00 56.38 107 ASP A N 1
ATOM 886 C CA . ASP A 1 107 ? -31.706 8.824 49.609 1.00 56.38 107 ASP A CA 1
ATOM 887 C C . ASP A 1 107 ? -31.038 7.616 50.294 1.00 56.38 107 ASP A C 1
ATOM 889 O O . ASP A 1 107 ? -31.704 6.846 50.988 1.00 56.38 107 ASP A O 1
ATOM 893 N N . GLY A 1 108 ? -29.717 7.460 50.168 1.00 49.03 108 GLY A N 1
ATOM 894 C CA . GLY A 1 108 ? -28.965 6.433 50.894 1.00 49.03 108 GLY A CA 1
ATOM 895 C C . GLY A 1 108 ? -29.270 4.977 50.509 1.00 49.03 108 GLY A C 1
ATOM 896 O O . GLY A 1 108 ? -28.807 4.074 51.212 1.00 49.03 108 GLY A O 1
ATOM 897 N N . ALA A 1 109 ? -29.996 4.708 49.417 1.00 46.81 109 ALA A N 1
ATOM 898 C CA . ALA A 1 109 ? -30.219 3.349 48.927 1.00 46.81 109 ALA A CA 1
ATOM 899 C C . ALA A 1 109 ? -29.209 2.970 47.824 1.00 46.81 109 ALA A C 1
ATOM 901 O O . ALA A 1 109 ? -29.148 3.569 46.753 1.00 46.81 109 ALA A O 1
ATOM 902 N N . LEU A 1 110 ? -28.402 1.936 48.086 1.00 39.62 110 LEU A N 1
ATOM 903 C CA . LEU A 1 110 ? -27.420 1.399 47.141 1.00 39.62 110 LEU A CA 1
ATOM 904 C C . LEU A 1 110 ? -28.115 0.525 46.080 1.00 39.62 110 LEU A C 1
ATOM 906 O O . LEU A 1 110 ? -28.240 -0.685 46.258 1.00 39.62 110 LEU A O 1
ATOM 910 N N . GLU A 1 111 ? -28.531 1.115 44.959 1.00 38.06 111 GLU A N 1
ATOM 911 C CA . GLU A 1 111 ? -28.937 0.364 43.764 1.00 38.06 111 GLU A CA 1
ATOM 912 C C . GLU A 1 111 ? -27.879 0.468 42.659 1.00 38.06 111 GLU A C 1
ATOM 914 O O . GLU A 1 111 ? -27.811 1.427 41.892 1.00 38.06 111 GLU A O 1
ATOM 919 N N . THR A 1 112 ? -27.056 -0.570 42.521 1.00 37.44 112 THR A N 1
ATOM 920 C CA . THR A 1 112 ? -26.156 -0.730 41.377 1.00 37.44 112 THR A CA 1
ATOM 921 C C . THR A 1 112 ? -26.911 -1.332 40.192 1.00 37.44 112 THR A C 1
ATOM 923 O O . THR A 1 112 ? -26.858 -2.535 39.931 1.00 37.44 112 THR A O 1
ATOM 926 N N . ARG A 1 113 ? -27.584 -0.494 39.392 1.00 43.00 113 ARG A N 1
ATOM 927 C CA . ARG A 1 113 ? -27.833 -0.869 37.989 1.00 43.00 113 ARG A CA 1
ATOM 928 C C . ARG A 1 113 ? -26.489 -0.805 37.283 1.00 43.00 113 ARG A C 1
ATOM 930 O O . ARG A 1 113 ? -25.964 0.279 37.057 1.00 43.00 113 ARG A O 1
ATOM 937 N N . ALA A 1 114 ? -25.924 -1.973 36.980 1.00 37.62 114 ALA A N 1
ATOM 938 C CA . ALA A 1 114 ? -24.688 -2.087 36.222 1.00 37.62 11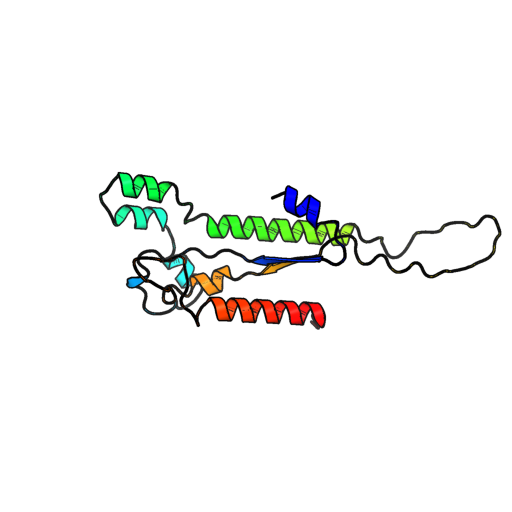4 ALA A CA 1
ATOM 939 C C . ALA A 1 114 ? -24.795 -1.227 34.956 1.00 37.62 114 ALA A C 1
ATOM 941 O O . ALA A 1 114 ? -25.565 -1.544 34.044 1.00 37.62 114 ALA A O 1
ATOM 942 N N . ALA A 1 115 ? -24.051 -0.119 34.925 1.00 44.31 115 ALA A N 1
ATOM 943 C CA . ALA A 1 115 ? -23.840 0.643 33.713 1.00 44.31 115 ALA A CA 1
ATOM 944 C C . ALA A 1 115 ? -23.349 -0.350 32.658 1.00 44.31 115 ALA A C 1
ATOM 946 O O . ALA A 1 115 ? -22.346 -1.039 32.862 1.00 44.31 115 ALA A O 1
ATOM 947 N N . ILE A 1 116 ? -24.099 -0.484 31.562 1.00 46.91 116 ILE A N 1
ATOM 948 C CA . ILE A 1 116 ? -23.639 -1.250 30.406 1.00 46.91 116 ILE A CA 1
ATOM 949 C C . ILE A 1 116 ? -22.275 -0.649 30.063 1.00 46.91 116 ILE A C 1
ATOM 951 O O . ILE A 1 116 ? -22.230 0.560 29.818 1.00 46.91 116 ILE A O 1
ATOM 955 N N . PRO A 1 117 ? -21.176 -1.426 30.103 1.00 42.69 117 PRO A N 1
ATOM 956 C CA . PRO A 1 117 ? -19.849 -0.870 29.913 1.00 42.69 117 PRO A CA 1
ATOM 957 C C . PRO A 1 117 ? -19.865 -0.100 28.601 1.00 42.69 117 PRO A C 1
ATOM 959 O O . PRO A 1 117 ? -20.288 -0.640 27.573 1.00 42.69 117 PRO A O 1
ATOM 962 N N . SER A 1 118 ? -19.477 1.177 28.672 1.00 51.41 118 SER A N 1
ATOM 963 C CA . SER A 1 118 ? -19.225 2.019 27.510 1.00 51.41 118 SER A CA 1
ATOM 964 C C . SER A 1 118 ? -18.290 1.230 26.608 1.00 51.41 118 SER A C 1
ATOM 966 O O . SER A 1 118 ? -17.091 1.158 26.872 1.00 51.41 118 SER A O 1
ATOM 968 N N . ARG A 1 119 ? -18.853 0.557 25.597 1.00 53.84 119 ARG A N 1
ATOM 969 C CA . ARG A 1 119 ? -18.091 -0.107 24.545 1.00 53.84 119 ARG A CA 1
ATOM 970 C C . ARG A 1 119 ? -17.199 0.978 23.989 1.00 53.84 119 ARG A C 1
ATOM 972 O O . ARG A 1 119 ? -17.745 1.892 23.382 1.00 53.84 119 ARG A O 1
ATOM 979 N N . ASP A 1 120 ? -15.912 0.883 24.307 1.00 60.72 120 ASP A N 1
ATOM 980 C CA . ASP A 1 120 ? -14.822 1.750 23.893 1.00 60.72 120 ASP A CA 1
ATOM 981 C C . ASP A 1 120 ? -15.241 2.888 22.946 1.00 60.72 120 ASP A C 1
ATOM 983 O O . ASP A 1 120 ? -15.675 2.640 21.815 1.00 60.72 120 ASP A O 1
ATOM 987 N N . SER A 1 121 ? -15.082 4.133 23.377 1.00 71.12 121 SER A N 1
ATOM 988 C CA . SER A 1 121 ? -15.465 5.292 22.575 1.00 71.12 121 SER A CA 1
ATOM 989 C C . SER A 1 121 ? -14.769 5.285 21.207 1.00 71.12 121 SER A C 1
ATOM 991 O O . SER A 1 121 ? -13.547 5.368 21.118 1.00 71.12 121 SER A O 1
ATOM 993 N N . GLY A 1 122 ? -15.557 5.212 20.138 1.00 87.19 122 GLY A N 1
ATOM 994 C CA . GLY A 1 122 ? -15.131 5.404 18.759 1.00 87.19 122 GLY A CA 1
ATOM 995 C C . GLY A 1 122 ? -14.638 4.166 17.997 1.00 87.19 122 GLY A C 1
ATOM 996 O O . GLY A 1 122 ? -14.381 3.087 18.546 1.00 87.19 122 GLY A O 1
ATOM 997 N N . ALA A 1 123 ? -14.518 4.349 16.681 1.00 92.44 123 ALA A N 1
ATOM 998 C CA . ALA A 1 123 ? -14.070 3.344 15.726 1.00 92.44 123 ALA A CA 1
ATOM 999 C C . ALA A 1 123 ? -12.651 2.846 16.040 1.00 92.44 123 ALA A C 1
ATOM 1001 O O . ALA A 1 123 ? -11.801 3.590 16.534 1.00 92.44 123 ALA A O 1
ATOM 1002 N N . LYS A 1 124 ? -12.391 1.574 15.729 1.00 93.19 124 LYS A N 1
ATOM 1003 C CA . LYS A 1 124 ? -11.052 0.974 15.794 1.00 93.19 124 LYS A CA 1
ATOM 1004 C C . LYS A 1 124 ? -10.356 1.140 14.449 1.00 93.19 124 LYS A C 1
ATOM 1006 O O . LYS A 1 124 ? -10.952 0.851 13.414 1.00 93.19 124 LYS A O 1
ATOM 1011 N N . TRP A 1 125 ? -9.101 1.563 14.467 1.00 94.06 125 TRP A N 1
ATOM 1012 C CA . TRP A 1 125 ? -8.297 1.820 13.278 1.00 94.06 125 TRP A CA 1
ATOM 1013 C C . TRP A 1 125 ? -7.081 0.900 13.277 1.00 94.06 125 TRP A C 1
ATOM 1015 O O . TRP A 1 125 ? -6.362 0.815 14.269 1.00 94.06 125 TRP A O 1
ATOM 1025 N N . TYR A 1 126 ? -6.846 0.226 12.158 1.00 95.19 126 TYR A N 1
ATOM 1026 C CA . TYR A 1 126 ? -5.727 -0.688 11.971 1.00 95.19 126 TYR A CA 1
ATOM 1027 C C . TYR A 1 126 ? -4.975 -0.333 10.695 1.00 95.19 126 TYR A C 1
ATOM 1029 O O . TYR A 1 126 ? -5.578 0.039 9.687 1.00 95.19 126 TYR A O 1
ATOM 1037 N N . TYR A 1 127 ? -3.655 -0.474 10.739 1.00 95.69 127 TYR A N 1
ATOM 1038 C CA . TYR A 1 127 ? -2.793 -0.303 9.581 1.00 95.69 127 TYR A CA 1
ATOM 1039 C C . TYR A 1 127 ? -2.371 -1.679 9.058 1.00 95.69 127 TYR A C 1
ATOM 1041 O O . TYR A 1 127 ? -1.675 -2.423 9.746 1.00 95.69 127 TYR A O 1
ATOM 1049 N N . LEU A 1 128 ? -2.816 -2.025 7.852 1.00 95.88 128 LEU A N 1
ATOM 1050 C CA . LEU A 1 128 ? -2.449 -3.257 7.162 1.00 95.88 128 LEU A CA 1
ATOM 1051 C C . LEU A 1 128 ? -1.244 -2.980 6.263 1.00 95.88 128 LEU A C 1
ATOM 1053 O O . LEU A 1 128 ? -1.379 -2.418 5.173 1.00 95.88 128 LEU A O 1
ATOM 1057 N N . ASP A 1 129 ? -0.065 -3.375 6.734 1.00 94.81 129 ASP A N 1
ATOM 1058 C CA . ASP A 1 129 ? 1.175 -3.153 6.004 1.00 94.81 129 ASP A CA 1
ATOM 1059 C C . ASP A 1 129 ? 1.461 -4.267 4.994 1.00 94.81 129 ASP A C 1
ATOM 1061 O O . ASP A 1 129 ? 1.803 -5.390 5.354 1.00 94.81 129 ASP A O 1
ATOM 1065 N N . ILE A 1 130 ? 1.342 -3.929 3.716 1.00 94.62 130 ILE A N 1
ATOM 1066 C CA . ILE A 1 130 ? 1.658 -4.797 2.579 1.00 94.62 130 ILE A CA 1
ATOM 1067 C C . ILE A 1 130 ? 2.907 -4.340 1.815 1.00 94.62 130 ILE A C 1
ATOM 1069 O O . ILE A 1 130 ? 3.245 -4.940 0.793 1.00 94.62 130 ILE A O 1
ATOM 1073 N N . TYR A 1 131 ? 3.544 -3.242 2.233 1.00 93.00 131 TYR A N 1
ATOM 1074 C CA . TYR A 1 131 ? 4.451 -2.484 1.371 1.00 93.00 131 TYR A CA 1
ATOM 1075 C C . TYR A 1 131 ? 5.675 -3.314 0.990 1.00 93.00 131 TYR A C 1
ATOM 1077 O O . TYR A 1 131 ? 5.923 -3.553 -0.189 1.00 93.00 131 TYR A O 1
ATOM 1085 N N . GLU A 1 132 ? 6.384 -3.827 1.994 1.00 91.38 132 GLU A N 1
ATOM 1086 C CA . GLU A 1 132 ? 7.605 -4.615 1.808 1.00 91.38 132 GLU A CA 1
ATOM 1087 C C . GLU A 1 132 ? 7.366 -5.914 1.049 1.00 91.38 132 GLU A C 1
ATOM 1089 O O . GLU A 1 132 ? 8.174 -6.300 0.207 1.00 91.38 132 GLU A O 1
ATOM 1094 N N . LEU A 1 133 ? 6.252 -6.588 1.335 1.00 92.12 133 LEU A N 1
ATOM 1095 C CA . LEU A 1 133 ? 5.876 -7.811 0.635 1.00 92.12 133 LEU A CA 1
ATOM 1096 C C . LEU A 1 133 ? 5.647 -7.533 -0.855 1.00 92.12 133 LEU A C 1
ATOM 1098 O O . LEU A 1 133 ? 6.091 -8.295 -1.707 1.00 92.12 133 LEU A O 1
ATOM 1102 N N . SER A 1 134 ? 4.959 -6.435 -1.165 1.00 92.94 134 SER A N 1
ATOM 1103 C CA . SER A 1 134 ? 4.589 -6.087 -2.540 1.00 92.94 134 SER A CA 1
ATOM 1104 C C . SER A 1 134 ? 5.782 -5.561 -3.338 1.00 92.94 134 SER A C 1
ATOM 1106 O O . SER A 1 134 ? 5.932 -5.904 -4.507 1.00 92.94 134 SER A O 1
ATOM 1108 N N . LEU A 1 135 ? 6.665 -4.786 -2.699 1.00 92.25 135 LEU A N 1
ATOM 1109 C CA . LEU A 1 135 ? 7.891 -4.262 -3.311 1.00 92.25 135 LEU A CA 1
ATOM 1110 C C . LEU A 1 13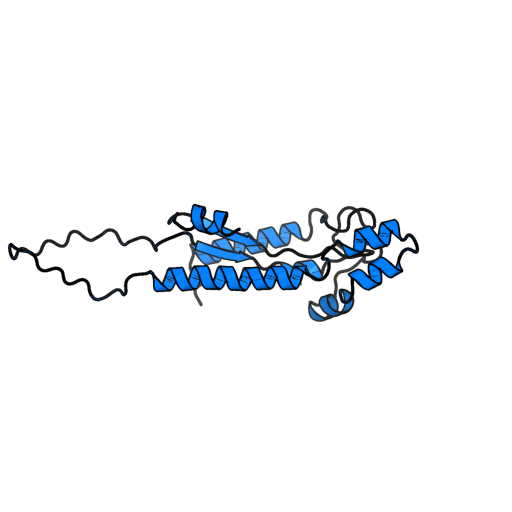5 ? 8.846 -5.384 -3.753 1.00 92.25 135 LEU A C 1
ATOM 1112 O O . LEU A 1 135 ? 9.628 -5.217 -4.678 1.00 92.25 135 LEU A O 1
ATOM 1116 N N . GLN A 1 136 ? 8.785 -6.551 -3.110 1.00 93.62 136 GLN A N 1
ATOM 1117 C CA . GLN A 1 136 ? 9.607 -7.711 -3.467 1.00 93.62 136 GLN A CA 1
ATOM 1118 C C . GLN A 1 136 ? 9.132 -8.453 -4.720 1.00 93.62 136 GLN A C 1
ATOM 1120 O O . GLN A 1 136 ? 9.795 -9.402 -5.140 1.00 93.62 136 GLN A O 1
ATOM 1125 N N . ARG A 1 137 ? 7.997 -8.062 -5.313 1.00 93.56 137 ARG A N 1
ATOM 1126 C CA . ARG A 1 137 ? 7.325 -8.818 -6.379 1.00 93.56 137 ARG A CA 1
ATOM 1127 C C . ARG A 1 137 ? 7.255 -8.074 -7.712 1.00 93.56 137 ARG A C 1
ATOM 1129 O O . ARG A 1 137 ? 6.176 -7.975 -8.289 1.00 93.56 137 ARG A O 1
ATOM 1136 N N . PRO A 1 138 ? 8.377 -7.590 -8.269 1.00 91.50 138 PRO A N 1
ATOM 1137 C CA . PRO A 1 138 ? 8.365 -6.902 -9.559 1.00 91.50 138 PRO A CA 1
ATOM 1138 C C . PRO A 1 138 ? 7.910 -7.791 -10.727 1.00 91.50 138 PRO A C 1
ATOM 1140 O O . PRO A 1 138 ? 7.572 -7.282 -11.792 1.00 91.50 138 PRO A O 1
ATOM 1143 N N . ASP A 1 139 ? 7.898 -9.107 -10.517 1.00 91.25 139 ASP A N 1
ATOM 1144 C CA . ASP A 1 139 ? 7.502 -10.153 -11.454 1.00 91.25 139 ASP A CA 1
ATOM 1145 C C . ASP A 1 139 ? 5.986 -10.364 -11.573 1.00 91.25 139 ASP A C 1
ATOM 1147 O O . ASP A 1 139 ? 5.537 -11.102 -12.444 1.00 91.25 139 ASP A O 1
ATOM 1151 N N . ALA A 1 140 ? 5.186 -9.752 -10.697 1.00 91.81 140 ALA A N 1
ATOM 1152 C CA . ALA A 1 140 ? 3.785 -10.123 -10.510 1.00 91.81 140 ALA A CA 1
ATOM 1153 C C . ALA A 1 140 ? 2.764 -9.176 -11.174 1.00 91.81 140 ALA A C 1
ATOM 1155 O O . ALA A 1 140 ? 1.587 -9.190 -10.804 1.00 91.81 140 ALA A O 1
ATOM 1156 N N . HIS A 1 141 ? 3.186 -8.338 -12.123 1.00 89.50 141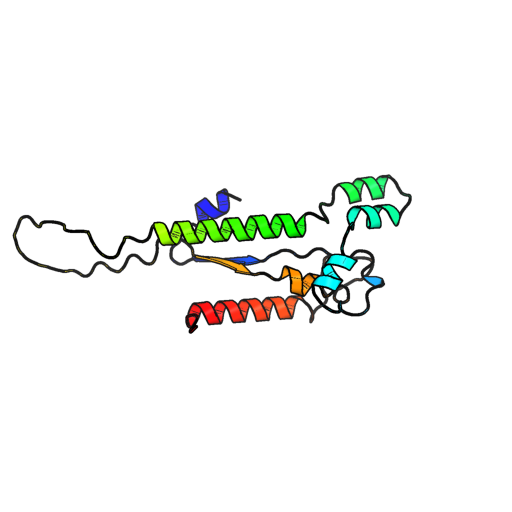 HIS A N 1
ATOM 1157 C CA . HIS A 1 141 ? 2.299 -7.395 -12.815 1.00 89.50 141 HIS A CA 1
ATOM 1158 C C . HIS A 1 141 ? 1.481 -8.058 -13.934 1.00 89.50 141 HIS A C 1
ATOM 1160 O O . HIS A 1 141 ? 1.951 -8.985 -14.587 1.00 89.50 141 HIS A O 1
ATOM 1166 N N . ASP A 1 142 ? 0.251 -7.578 -14.144 1.00 85.25 142 ASP A N 1
ATOM 1167 C CA . ASP A 1 142 ? -0.717 -8.188 -15.075 1.00 85.25 142 ASP A CA 1
ATOM 1168 C C . ASP A 1 142 ? -0.324 -8.018 -16.551 1.00 85.25 142 ASP A C 1
ATOM 1170 O O . ASP A 1 142 ? -0.350 -8.969 -17.328 1.00 85.25 142 ASP A O 1
ATOM 1174 N N . SER A 1 143 ? 0.105 -6.812 -16.930 1.00 84.62 143 SER A N 1
ATOM 1175 C CA . SER A 1 143 ? 0.502 -6.486 -18.304 1.00 84.62 143 SER A CA 1
ATOM 1176 C C . SER A 1 143 ? 1.876 -5.810 -18.329 1.00 84.62 143 SER A C 1
ATOM 1178 O O . SER A 1 143 ? 1.962 -4.591 -18.512 1.00 84.62 143 SER A O 1
ATOM 1180 N N . PRO A 1 144 ? 2.976 -6.565 -18.141 1.00 80.94 144 PRO A N 1
ATOM 1181 C CA . PRO A 1 144 ? 4.298 -5.974 -18.006 1.00 80.94 144 PRO A CA 1
ATOM 1182 C C . PRO A 1 144 ? 4.689 -5.099 -19.207 1.00 80.94 144 PRO A C 1
ATOM 1184 O O . PRO A 1 144 ? 4.497 -5.478 -20.361 1.00 80.94 144 PRO A O 1
ATOM 1187 N N . GLY A 1 145 ? 5.227 -3.907 -18.937 1.00 77.06 145 GLY A N 1
ATOM 1188 C CA . GLY A 1 145 ? 5.606 -2.919 -19.958 1.00 77.06 145 GLY A CA 1
ATOM 1189 C C . GLY A 1 145 ? 4.456 -2.044 -20.474 1.00 77.06 145 GLY A C 1
ATOM 1190 O O . GLY A 1 145 ? 4.713 -1.028 -21.119 1.00 77.06 145 GLY A O 1
ATOM 1191 N N . VAL A 1 146 ? 3.206 -2.389 -20.148 1.00 82.06 146 VAL A N 1
ATOM 1192 C CA . VAL A 1 146 ? 2.003 -1.587 -20.439 1.00 82.06 146 VAL A CA 1
ATOM 1193 C C . VAL A 1 146 ? 1.405 -1.034 -19.148 1.00 82.06 146 VAL A C 1
ATOM 1195 O O . VAL A 1 146 ? 1.137 0.162 -19.046 1.00 82.06 146 VAL A O 1
ATOM 1198 N N . ASP A 1 147 ? 1.251 -1.898 -18.149 1.00 80.06 147 ASP A N 1
ATOM 1199 C CA . ASP A 1 147 ? 0.697 -1.602 -16.837 1.00 80.06 147 ASP A CA 1
ATOM 1200 C C . ASP A 1 147 ? 1.581 -2.222 -15.754 1.00 80.06 147 ASP A C 1
ATOM 1202 O O . ASP A 1 147 ? 1.574 -3.431 -15.521 1.00 80.06 147 ASP A O 1
ATOM 1206 N N . CYS A 1 148 ? 2.359 -1.367 -15.095 1.00 81.69 148 CYS A N 1
ATOM 1207 C CA . CYS A 1 148 ? 3.182 -1.761 -13.958 1.00 81.69 148 CYS A CA 1
ATOM 1208 C C . CYS A 1 148 ? 2.545 -1.362 -12.617 1.00 81.69 148 CYS A C 1
ATOM 1210 O O . CYS A 1 148 ? 3.254 -1.318 -11.623 1.00 81.69 148 CYS A O 1
ATOM 1212 N N . LEU A 1 149 ? 1.253 -1.015 -12.565 1.00 83.88 149 LEU A N 1
ATOM 1213 C CA . LEU A 1 149 ? 0.544 -0.684 -11.320 1.00 83.88 149 LEU A CA 1
ATOM 1214 C C . LEU A 1 149 ? -0.385 -1.814 -10.877 1.00 83.88 149 LEU A C 1
ATOM 1216 O O . LEU A 1 149 ? -0.515 -2.068 -9.679 1.00 83.88 149 LEU A O 1
ATOM 1220 N N . HIS A 1 150 ? -1.018 -2.494 -11.830 1.00 87.19 150 HIS A N 1
ATOM 1221 C CA . HIS A 1 150 ? -1.914 -3.604 -11.537 1.00 87.19 150 HIS A CA 1
ATOM 1222 C C . HIS A 1 150 ? -1.168 -4.938 -11.459 1.00 87.19 150 HIS A C 1
ATOM 1224 O O . HIS A 1 150 ? -0.111 -5.142 -12.063 1.00 87.19 150 HIS A O 1
ATOM 1230 N N . TRP A 1 151 ? -1.725 -5.845 -10.664 1.00 88.19 151 TRP A N 1
ATOM 1231 C CA . TRP A 1 151 ? -1.139 -7.138 -10.328 1.00 88.19 151 TRP A CA 1
ATOM 1232 C C . TRP A 1 151 ? -1.907 -8.260 -11.021 1.00 88.19 151 TRP A C 1
ATOM 1234 O O . TRP A 1 151 ? -3.134 -8.202 -11.103 1.00 88.19 151 TRP A O 1
ATOM 1244 N N . CYS A 1 152 ? -1.188 -9.289 -11.463 1.00 85.12 152 CYS A N 1
ATOM 1245 C CA . CYS A 1 152 ? -1.778 -10.518 -11.981 1.00 85.12 152 CYS A CA 1
ATOM 1246 C C . CYS A 1 152 ? -2.531 -11.269 -10.862 1.00 85.12 152 CYS A C 1
ATOM 1248 O O . CYS A 1 152 ? -2.183 -11.176 -9.680 1.00 85.12 152 CYS A O 1
ATOM 1250 N N . MET A 1 153 ? -3.553 -12.040 -11.236 1.00 81.50 153 MET A N 1
ATOM 1251 C CA . MET A 1 153 ? -4.269 -12.961 -10.348 1.00 81.50 153 MET A CA 1
ATOM 1252 C C . MET A 1 153 ? -4.010 -14.416 -10.780 1.00 81.50 153 MET A C 1
ATOM 1254 O O . MET A 1 153 ? -4.198 -14.716 -11.959 1.00 81.50 153 MET A O 1
ATOM 1258 N N . PRO A 1 154 ? -3.665 -15.350 -9.868 1.00 81.25 154 PRO A N 1
ATOM 1259 C CA . PRO A 1 154 ? -3.360 -15.165 -8.447 1.00 81.25 154 PRO A CA 1
ATOM 1260 C C . PRO A 1 154 ? -1.895 -14.747 -8.240 1.00 81.25 154 PRO A C 1
ATOM 1262 O O . PRO A 1 154 ? -0.976 -15.412 -8.718 1.00 81.25 154 PRO A O 1
ATOM 1265 N N . ALA A 1 155 ? -1.654 -13.664 -7.502 1.00 82.31 155 ALA A N 1
ATOM 1266 C CA . ALA A 1 155 ? -0.299 -13.279 -7.108 1.00 82.31 155 ALA A CA 1
ATOM 1267 C C . ALA A 1 155 ? -0.303 -12.478 -5.798 1.00 82.31 155 ALA A C 1
ATOM 1269 O O . ALA A 1 155 ? -0.610 -13.003 -4.733 1.00 82.31 155 ALA A O 1
ATOM 1270 N N . VAL A 1 156 ? 0.038 -11.193 -5.865 1.00 90.56 156 VAL A N 1
ATOM 1271 C CA . VAL A 1 156 ? 0.244 -10.326 -4.699 1.00 90.56 156 VAL A CA 1
ATOM 1272 C C . VAL A 1 156 ? -1.068 -10.058 -3.942 1.00 90.56 156 VAL A C 1
ATOM 1274 O O . VAL A 1 156 ? -1.079 -10.001 -2.714 1.00 90.56 156 VAL A O 1
ATOM 1277 N N . LEU A 1 157 ? -2.193 -9.977 -4.659 1.00 90.56 157 LEU A N 1
ATOM 1278 C CA . LEU A 1 157 ? -3.519 -9.723 -4.080 1.00 90.56 157 LEU A CA 1
ATOM 1279 C C . LEU A 1 157 ? -4.026 -10.866 -3.182 1.00 90.56 157 LEU A C 1
ATOM 1281 O O . LEU A 1 157 ? -4.707 -10.613 -2.182 1.00 90.56 157 LEU A O 1
ATOM 1285 N N . ASP A 1 158 ? -3.665 -12.111 -3.497 1.00 93.12 1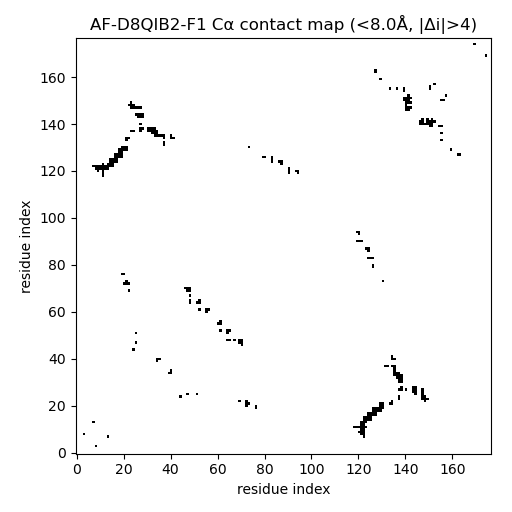58 ASP A N 1
ATOM 1286 C CA . ASP A 1 158 ? -4.015 -13.274 -2.676 1.00 93.12 158 ASP A CA 1
ATOM 1287 C C . ASP A 1 158 ? -3.315 -13.202 -1.316 1.00 93.12 158 ASP A C 1
ATOM 1289 O O . ASP A 1 158 ? -3.938 -13.434 -0.278 1.00 93.12 158 ASP A O 1
ATOM 1293 N N . GLU A 1 159 ? -2.041 -12.805 -1.301 1.00 92.94 159 GLU A N 1
ATOM 1294 C CA . GLU A 1 159 ? -1.292 -12.632 -0.057 1.00 92.94 159 GLU A CA 1
ATOM 1295 C C . GLU A 1 159 ? -1.818 -11.461 0.776 1.00 92.94 159 GLU A C 1
ATOM 1297 O O . GLU A 1 159 ? -1.932 -11.578 1.995 1.00 92.94 159 GLU A O 1
ATOM 1302 N N . TRP A 1 160 ? -2.243 -10.358 0.150 1.00 93.44 160 TRP A N 1
ATOM 1303 C CA . TRP A 1 160 ? -2.909 -9.270 0.880 1.00 93.44 160 TRP A CA 1
ATOM 1304 C C . TRP A 1 160 ? -4.193 -9.746 1.557 1.00 93.44 160 TRP A C 1
ATOM 1306 O O . TRP A 1 160 ? -4.476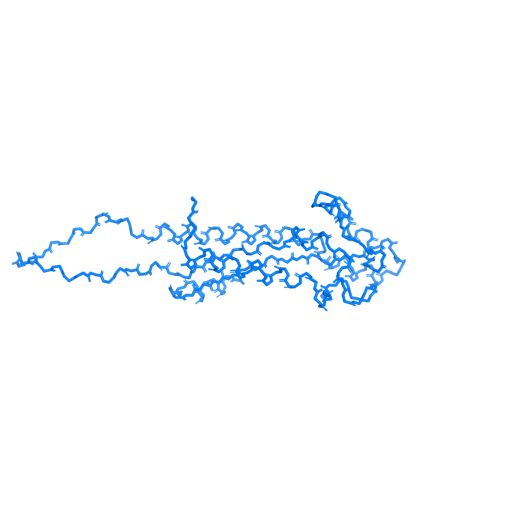 -9.366 2.694 1.00 93.44 160 TRP A O 1
ATOM 1316 N N . SER A 1 161 ? -4.953 -10.600 0.871 1.00 94.19 161 SER A N 1
ATOM 1317 C CA . SER A 1 161 ? -6.171 -11.193 1.416 1.00 94.19 161 SER A CA 1
ATOM 1318 C C . SER A 1 161 ? -5.849 -12.116 2.592 1.00 94.19 161 SER A C 1
ATOM 1320 O O . SER A 1 161 ? -6.472 -11.991 3.644 1.00 94.19 161 SER A O 1
ATOM 1322 N N . ARG A 1 162 ? -4.834 -12.986 2.469 1.00 94.50 162 ARG A N 1
ATOM 1323 C CA . ARG A 1 162 ? -4.366 -13.847 3.573 1.00 94.50 162 ARG A CA 1
ATOM 1324 C C . ARG A 1 162 ? -3.915 -13.036 4.786 1.00 94.50 162 ARG A C 1
ATOM 1326 O O . ARG A 1 162 ? -4.309 -13.361 5.905 1.00 94.50 162 ARG A O 1
ATOM 1333 N N . LEU A 1 163 ? -3.153 -11.961 4.575 1.00 94.06 163 LEU A N 1
ATOM 1334 C CA . LEU A 1 163 ? -2.730 -11.058 5.646 1.00 94.06 163 LEU A CA 1
ATOM 1335 C C . LEU A 1 163 ? -3.927 -10.396 6.334 1.00 94.06 163 LEU A C 1
ATOM 1337 O O . LEU A 1 163 ? -3.970 -10.353 7.561 1.00 94.06 163 LEU A O 1
ATOM 1341 N N . LEU A 1 164 ? -4.920 -9.929 5.573 1.00 94.88 164 LEU A N 1
ATOM 1342 C CA . LEU A 1 164 ? -6.141 -9.366 6.146 1.00 94.88 164 LEU A CA 1
ATOM 1343 C C . LEU A 1 164 ? -6.898 -10.402 6.989 1.00 94.88 164 LEU A C 1
ATOM 1345 O O . LEU A 1 164 ? -7.261 -10.101 8.123 1.00 94.88 164 LEU A O 1
ATOM 1349 N N . TYR A 1 165 ? -7.097 -11.620 6.477 1.00 95.25 165 TYR A N 1
ATOM 1350 C CA . TYR A 1 165 ? -7.742 -12.697 7.238 1.00 95.25 165 TYR A CA 1
ATOM 1351 C C . TYR A 1 165 ? -6.991 -13.016 8.530 1.00 95.25 165 TYR A C 1
ATOM 1353 O O . TYR A 1 165 ? -7.613 -13.177 9.578 1.00 95.25 165 TYR A O 1
ATOM 1361 N N . HIS A 1 166 ? -5.659 -13.055 8.480 1.00 93.81 166 HIS A N 1
ATOM 1362 C CA . HIS A 1 166 ? -4.840 -13.266 9.666 1.00 93.81 166 HIS A CA 1
ATOM 1363 C C . HIS A 1 166 ? -5.027 -12.145 10.701 1.00 93.81 166 HIS A C 1
ATOM 1365 O O . HIS A 1 166 ? -5.241 -12.432 11.876 1.00 93.81 166 HIS A O 1
ATOM 1371 N N . GLN A 1 167 ? -5.026 -10.877 10.272 1.00 93.19 167 GLN A N 1
ATOM 1372 C CA . GLN A 1 167 ? -5.279 -9.733 11.157 1.00 93.19 167 GLN A CA 1
ATOM 1373 C C . GLN A 1 167 ? -6.671 -9.789 11.794 1.00 93.19 167 GLN A C 1
ATOM 1375 O O . GLN A 1 167 ? -6.803 -9.574 12.997 1.00 93.19 167 GLN A O 1
ATOM 1380 N N . LEU A 1 168 ? -7.702 -10.123 11.014 1.00 93.88 168 LEU A N 1
ATOM 1381 C CA . LEU A 1 168 ? -9.064 -10.288 11.525 1.00 93.88 168 LEU A CA 1
ATOM 1382 C C . LEU A 1 168 ? -9.129 -11.388 12.589 1.00 93.88 168 LEU A C 1
ATOM 1384 O O . LEU A 1 168 ? -9.661 -11.155 13.671 1.00 93.88 168 LEU A O 1
ATOM 1388 N N . ASN A 1 169 ? -8.507 -12.538 12.322 1.00 93.50 169 ASN A N 1
ATOM 1389 C CA . ASN A 1 169 ? -8.445 -13.656 13.258 1.00 93.50 169 ASN A CA 1
ATOM 1390 C C . ASN A 1 169 ? -7.754 -13.270 14.578 1.00 93.50 169 ASN A C 1
ATOM 1392 O O . ASN A 1 169 ? -8.252 -13.598 15.652 1.00 93.50 169 ASN A O 1
ATOM 1396 N N . MET A 1 170 ? -6.637 -12.532 14.518 1.00 90.38 170 MET A N 1
ATOM 1397 C CA . MET A 1 170 ? -5.955 -12.039 15.725 1.00 90.38 170 MET A CA 1
ATOM 1398 C C . MET A 1 170 ? -6.825 -11.068 16.534 1.00 90.38 170 MET A C 1
ATOM 1400 O O . MET A 1 170 ? -6.804 -11.089 17.761 1.00 90.38 170 MET A O 1
ATOM 1404 N N . ILE A 1 171 ? -7.605 -10.216 15.865 1.00 88.88 171 ILE A N 1
ATOM 1405 C CA . ILE A 1 171 ? -8.496 -9.260 16.535 1.00 88.88 171 ILE A CA 1
ATOM 1406 C C . ILE A 1 171 ? -9.688 -9.969 17.187 1.00 88.88 171 ILE A C 1
ATOM 1408 O O . ILE A 1 171 ? -10.081 -9.592 18.291 1.00 88.88 171 ILE A O 1
ATOM 1412 N N . GLU A 1 172 ? -10.273 -10.965 16.520 1.00 88.38 172 GLU A N 1
ATOM 1413 C CA . GLU A 1 172 ? -11.434 -11.704 17.033 1.00 88.38 172 GLU A CA 1
ATOM 1414 C C . GLU A 1 172 ? -11.086 -12.599 18.221 1.00 88.38 172 GLU A C 1
ATOM 1416 O O . GLU A 1 172 ? -11.852 -12.660 19.185 1.00 88.38 172 GLU A O 1
ATOM 1421 N N . HIS A 1 173 ? -9.934 -13.268 18.172 1.00 88.12 173 HIS A N 1
ATOM 1422 C CA . HIS A 1 173 ? -9.533 -14.233 19.195 1.00 88.12 173 HIS A CA 1
ATOM 1423 C C . HIS A 1 173 ? -8.602 -13.657 20.265 1.00 88.12 173 HIS A C 1
ATOM 1425 O O . HIS A 1 173 ? -8.306 -14.340 21.242 1.00 88.12 173 HIS A O 1
ATOM 1431 N N . GLY A 1 174 ? -8.218 -12.386 20.130 1.00 68.25 174 GLY A N 1
ATOM 1432 C CA . GLY A 1 174 ? -7.237 -11.748 20.993 1.00 68.25 174 GLY A CA 1
ATOM 1433 C C . GLY A 1 174 ? -5.826 -12.224 20.659 1.00 68.25 174 GLY A C 1
ATOM 1434 O O . GLY A 1 174 ? -5.580 -13.399 20.392 1.00 68.25 174 GLY A O 1
ATOM 1435 N N . SER A 1 175 ? -4.876 -11.295 20.671 1.00 56.59 175 SER A N 1
ATOM 1436 C CA . SER A 1 175 ? -3.459 -11.629 20.624 1.00 56.59 175 SER A CA 1
ATOM 1437 C C . SER A 1 175 ? -3.102 -12.360 21.924 1.00 56.59 175 SER A C 1
ATOM 1439 O O . SER A 1 175 ? -2.808 -11.720 22.930 1.00 56.59 175 SER A O 1
ATOM 1441 N N . GLU A 1 176 ? -3.186 -13.690 21.954 1.00 41.28 176 GLU A N 1
ATOM 1442 C CA . GLU A 1 176 ? -2.511 -14.482 22.984 1.00 41.28 176 GLU A CA 1
ATOM 1443 C C . GLU A 1 176 ? -1.001 -14.403 22.721 1.00 41.28 176 GLU A C 1
ATOM 1445 O O . GLU A 1 176 ? -0.426 -15.233 22.017 1.00 41.28 176 GLU A O 1
ATOM 1450 N N . SER A 1 177 ? -0.367 -13.351 23.237 1.00 33.78 177 SER A N 1
ATOM 1451 C CA . SER A 1 177 ? 1.090 -13.206 23.305 1.00 33.78 177 SER A CA 1
ATOM 1452 C C . SER A 1 177 ? 1.476 -12.231 24.404 1.00 33.78 177 SER A C 1
ATOM 1454 O O . SER A 1 177 ? 1.030 -11.064 24.299 1.00 33.78 177 SER A O 1
#

Mean predicted aligned error: 9.96 Å